Protein AF-A0A2M8Q8C1-F1 (afdb_monomer_lite)

InterPro domains:
  IPR006151 Quinate/shikimate 5-dehydrogenase/glutamyl-tRNA reductase [PF01488] (2-47)
  IPR022893 Shikimate dehydrogenase family [PTHR21089] (3-154)
  IPR036291 NAD(P)-binding domain superfamily [SSF51735] (2-158)
  IPR041121 SDH, C-terminal [PF18317] (126-156)

Foldseek 3Di:
DEEEEEDLDPVSLVVLLVCLVVPHQEYEYEYQDQVSVVVSCVVCVVRNPNHHYYTYYFPPRCLVPVPGQEYEYPDCFCAPPNVVGDSDDPPRADALSHEYEYLHVHVPCGPSQVRCVVRNHHYHYNLLVVLVVVQVVCCVVPVDHRPSVVSSVVSVVVSVVPVVDDDDPPPPPPPPDDDDDPVNVVVVVVVVVVVVVCCVVVVVVVVD

Structure (mmCIF, N/CA/C/O backbone):
data_AF-A0A2M8Q8C1-F1
#
_entry.id   AF-A0A2M8Q8C1-F1
#
loop_
_atom_site.group_PDB
_atom_site.id
_atom_site.type_symbol
_atom_site.label_atom_id
_atom_site.label_alt_id
_atom_site.label_comp_id
_atom_site.label_asym_id
_atom_site.label_entity_id
_atom_site.label_seq_id
_atom_site.pdbx_PDB_ins_code
_atom_site.Cartn_x
_atom_site.Cartn_y
_atom_site.Cartn_z
_atom_site.occupancy
_atom_site.B_iso_or_equiv
_atom_site.auth_seq_id
_atom_site.auth_comp_id
_atom_site.auth_asym_id
_atom_site.auth_atom_id
_atom_site.pdbx_PDB_model_num
ATOM 1 N N . MET A 1 1 ? 0.901 -17.629 1.766 1.00 89.75 1 MET A N 1
ATOM 2 C CA . MET A 1 1 ? 0.778 -16.520 0.785 1.00 89.75 1 MET A CA 1
ATOM 3 C C . MET A 1 1 ? 1.953 -15.562 0.948 1.00 89.75 1 MET A C 1
ATOM 5 O O . MET A 1 1 ? 2.381 -15.358 2.082 1.00 89.75 1 MET A O 1
ATOM 9 N N . HIS A 1 2 ? 2.474 -15.013 -0.153 1.00 97.56 2 HIS A N 1
ATOM 10 C CA . HIS A 1 2 ? 3.559 -14.022 -0.181 1.00 97.56 2 HIS A CA 1
ATOM 11 C C . HIS A 1 2 ? 3.019 -12.661 -0.635 1.00 97.56 2 HIS A C 1
ATOM 13 O O . HIS A 1 2 ? 2.206 -12.601 -1.553 1.00 97.56 2 HIS A O 1
ATOM 19 N N . ALA A 1 3 ? 3.443 -11.583 0.022 1.00 98.56 3 ALA A N 1
ATOM 20 C CA . ALA A 1 3 ? 3.146 -10.215 -0.384 1.00 98.56 3 ALA A CA 1
ATOM 21 C C . ALA A 1 3 ? 4.437 -9.438 -0.675 1.00 98.56 3 ALA A C 1
ATOM 23 O O . ALA A 1 3 ? 5.380 -9.459 0.120 1.00 98.56 3 ALA A O 1
ATOM 24 N N . LEU A 1 4 ? 4.454 -8.723 -1.794 1.00 98.75 4 LEU A N 1
ATOM 25 C CA . LEU A 1 4 ? 5.498 -7.784 -2.176 1.00 98.75 4 LEU A CA 1
ATOM 26 C C . LEU A 1 4 ? 5.012 -6.358 -1.911 1.00 98.75 4 LEU A C 1
ATOM 28 O O . LEU A 1 4 ? 4.006 -5.927 -2.464 1.00 98.75 4 LEU A O 1
ATOM 32 N N . VAL A 1 5 ? 5.729 -5.616 -1.075 1.00 98.81 5 VAL A N 1
ATOM 33 C CA . VAL A 1 5 ? 5.430 -4.222 -0.736 1.00 98.81 5 VAL A CA 1
ATOM 34 C C . VAL A 1 5 ? 6.479 -3.323 -1.378 1.00 98.81 5 VAL A C 1
ATOM 36 O O . VAL A 1 5 ? 7.669 -3.456 -1.098 1.00 98.81 5 VAL A O 1
ATOM 39 N N . LEU A 1 6 ? 6.049 -2.399 -2.235 1.00 98.75 6 LEU A N 1
ATOM 40 C CA . LEU A 1 6 ? 6.923 -1.436 -2.901 1.00 98.75 6 LEU A CA 1
ATOM 41 C C . LEU A 1 6 ? 6.973 -0.146 -2.074 1.00 98.75 6 LEU A C 1
ATOM 43 O O . LEU A 1 6 ? 5.959 0.519 -1.876 1.00 98.75 6 LEU A O 1
ATOM 47 N N . GLY A 1 7 ? 8.161 0.227 -1.611 1.00 98.38 7 GLY A N 1
ATOM 48 C CA . GLY A 1 7 ? 8.420 1.375 -0.748 1.00 98.38 7 GLY A CA 1
ATOM 49 C C . GLY A 1 7 ? 8.683 0.994 0.709 1.00 98.38 7 GLY A C 1
ATOM 50 O O . GLY A 1 7 ? 8.211 -0.021 1.207 1.00 98.38 7 GLY A O 1
ATOM 51 N N . ALA A 1 8 ? 9.422 1.854 1.414 1.00 98.06 8 ALA A N 1
ATOM 52 C CA . ALA A 1 8 ? 9.754 1.692 2.835 1.00 98.06 8 ALA A CA 1
ATOM 53 C C . ALA A 1 8 ? 9.395 2.935 3.681 1.00 98.06 8 ALA A C 1
ATOM 55 O O . ALA A 1 8 ? 10.137 3.340 4.575 1.00 98.06 8 ALA A O 1
ATOM 56 N N . GLY A 1 9 ? 8.284 3.597 3.338 1.00 96.31 9 GLY A N 1
ATOM 57 C CA . GLY A 1 9 ? 7.756 4.769 4.048 1.00 96.31 9 GLY A CA 1
ATOM 58 C C . GLY A 1 9 ? 6.721 4.430 5.129 1.00 96.31 9 GLY A C 1
ATOM 59 O O . GLY A 1 9 ? 6.522 3.270 5.487 1.00 96.31 9 GLY A O 1
ATOM 60 N N . GLY A 1 10 ? 6.013 5.452 5.621 1.00 95.94 10 GLY A N 1
ATOM 61 C CA . GLY A 1 10 ? 4.969 5.296 6.646 1.00 95.94 10 GLY A CA 1
ATOM 62 C C . GLY A 1 10 ? 3.825 4.369 6.221 1.00 95.94 10 GLY A C 1
ATOM 63 O O . GLY A 1 10 ? 3.482 3.449 6.959 1.00 95.94 10 GLY A O 1
ATOM 64 N N . SER A 1 11 ? 3.297 4.527 5.001 1.00 96.81 11 SER A N 1
ATOM 65 C CA . SER A 1 11 ? 2.249 3.634 4.479 1.00 96.81 11 SER A CA 1
ATOM 66 C C . SER A 1 11 ? 2.730 2.187 4.3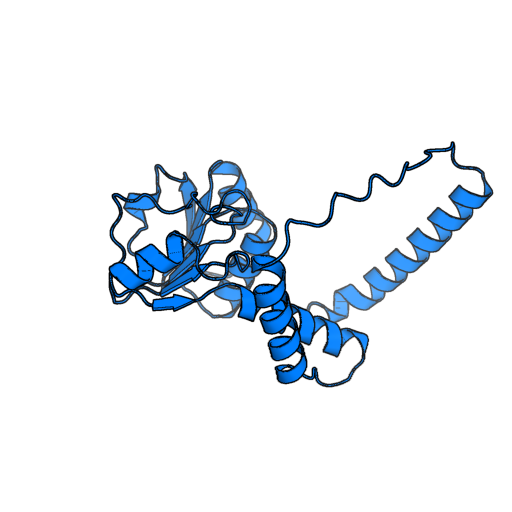75 1.00 96.81 11 SER A C 1
ATOM 68 O O . SER A 1 11 ? 1.997 1.272 4.736 1.00 96.81 11 SER A O 1
ATOM 70 N N . ALA A 1 12 ? 3.986 1.972 3.966 1.00 98.25 12 ALA A N 1
ATOM 71 C CA . ALA A 1 12 ? 4.571 0.635 3.903 1.00 98.25 12 ALA A CA 1
ATOM 72 C C . ALA A 1 12 ? 4.651 -0.017 5.289 1.00 98.25 12 ALA A C 1
ATOM 74 O O . ALA A 1 12 ? 4.338 -1.194 5.413 1.00 98.25 12 ALA A O 1
ATOM 75 N N . ARG A 1 13 ? 4.992 0.740 6.343 1.00 98.31 13 ARG A N 1
ATOM 76 C CA . ARG A 1 13 ? 4.971 0.232 7.726 1.00 98.31 13 ARG A CA 1
ATOM 77 C C . ARG A 1 13 ? 3.581 -0.256 8.129 1.00 98.31 13 ARG A C 1
ATOM 79 O O . ARG A 1 13 ? 3.457 -1.368 8.633 1.00 98.31 13 ARG A O 1
ATOM 86 N N . ALA A 1 14 ? 2.554 0.556 7.877 1.00 97.38 14 ALA A N 1
ATOM 87 C CA . ALA A 1 14 ? 1.170 0.201 8.186 1.00 97.38 14 ALA A CA 1
ATOM 88 C C . ALA A 1 14 ? 0.708 -1.035 7.396 1.00 97.38 14 ALA A C 1
ATOM 90 O O . ALA A 1 14 ? 0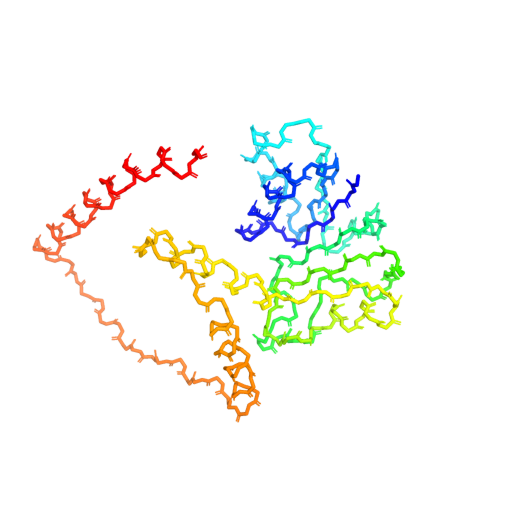.110 -1.942 7.969 1.00 97.38 14 ALA A O 1
ATOM 91 N N . VAL A 1 15 ? 1.041 -1.105 6.103 1.00 98.06 15 VAL A N 1
ATOM 92 C CA . VAL A 1 15 ? 0.721 -2.252 5.241 1.00 98.06 15 VAL A CA 1
ATOM 93 C C . VAL A 1 15 ? 1.434 -3.518 5.703 1.00 98.06 15 VAL A C 1
ATOM 95 O O . VAL A 1 15 ? 0.782 -4.543 5.856 1.00 98.06 15 VAL A O 1
ATOM 98 N N . VAL A 1 16 ? 2.743 -3.471 5.964 1.00 98.44 16 VAL A N 1
ATOM 99 C CA . VAL A 1 16 ? 3.512 -4.637 6.433 1.00 98.44 16 VAL A CA 1
ATOM 100 C C . VAL 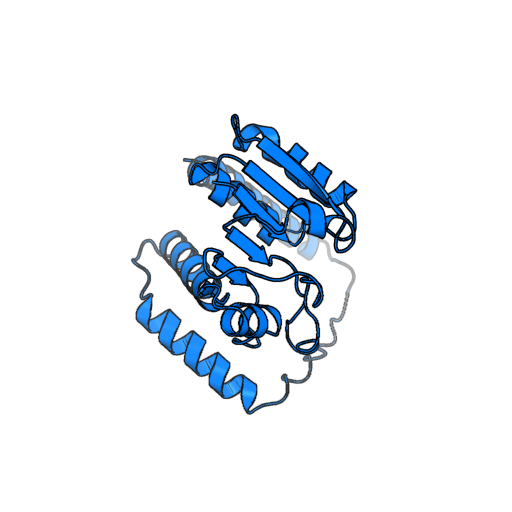A 1 16 ? 2.948 -5.161 7.752 1.00 98.44 16 VAL A C 1
ATOM 102 O O . VAL A 1 16 ? 2.735 -6.364 7.886 1.00 98.44 16 VAL A O 1
ATOM 105 N N . TYR A 1 17 ? 2.645 -4.267 8.695 1.00 97.31 17 TYR A N 1
ATOM 106 C CA . TYR A 1 17 ? 1.994 -4.643 9.945 1.00 97.31 17 TYR A CA 1
ATOM 107 C C . TYR A 1 17 ? 0.614 -5.276 9.703 1.00 97.31 17 TYR A C 1
ATOM 109 O O . TYR A 1 17 ? 0.348 -6.365 10.202 1.00 97.31 17 TYR A O 1
ATOM 117 N N . GLY A 1 18 ? -0.244 -4.649 8.893 1.00 95.88 18 GLY A N 1
ATOM 118 C CA . GLY A 1 18 ? -1.580 -5.170 8.586 1.00 95.88 18 GLY A CA 1
ATOM 119 C C . GLY A 1 18 ? -1.551 -6.536 7.891 1.00 95.88 18 GLY A C 1
ATOM 120 O O . GLY A 1 18 ? -2.316 -7.426 8.252 1.00 95.88 18 GLY A O 1
ATOM 121 N N . LEU A 1 19 ? -0.627 -6.741 6.947 1.00 96.69 19 LEU A N 1
ATOM 122 C CA . LEU A 1 19 ? -0.412 -8.032 6.283 1.00 96.69 19 LEU A CA 1
ATOM 123 C C . LEU A 1 19 ? 0.047 -9.109 7.269 1.00 96.69 19 LEU A C 1
ATOM 125 O O . LEU A 1 19 ? -0.366 -10.263 7.151 1.00 96.69 19 LEU A O 1
ATOM 129 N N . ALA A 1 20 ? 0.873 -8.735 8.247 1.00 95.19 20 ALA A N 1
ATOM 130 C CA . ALA A 1 20 ? 1.294 -9.653 9.291 1.00 95.19 20 ALA A CA 1
ATOM 131 C C . ALA A 1 20 ? 0.126 -10.097 10.174 1.00 95.19 20 ALA A C 1
ATOM 133 O O . ALA A 1 20 ? -0.046 -11.293 10.399 1.00 95.19 20 ALA A O 1
ATOM 134 N N . GLN A 1 21 ? -0.726 -9.158 10.593 1.00 93.81 21 GLN A N 1
ATOM 135 C CA . GLN A 1 21 ? -1.940 -9.479 11.351 1.00 93.81 21 GLN A CA 1
ATOM 136 C C . GLN A 1 21 ? -2.934 -10.318 10.532 1.00 93.81 21 GLN A C 1
ATOM 138 O O . GLN A 1 21 ? -3.643 -11.154 11.082 1.00 93.81 21 GLN A O 1
ATOM 143 N N . ALA A 1 22 ? -2.948 -10.152 9.206 1.00 93.19 22 ALA A N 1
ATOM 144 C CA . ALA A 1 22 ? -3.760 -10.955 8.293 1.00 93.19 22 ALA A CA 1
ATOM 145 C C . ALA A 1 22 ? -3.203 -12.373 8.027 1.00 93.19 22 ALA A C 1
ATOM 147 O O . ALA A 1 22 ? -3.804 -13.127 7.263 1.00 93.19 22 ALA A O 1
ATOM 148 N N . GLY A 1 23 ? -2.064 -12.755 8.620 1.00 93.31 23 GLY A N 1
ATOM 149 C CA . GLY A 1 23 ? -1.515 -14.114 8.520 1.00 93.31 23 GLY A CA 1
ATOM 150 C C . GLY A 1 23 ? -0.739 -14.411 7.231 1.00 93.31 23 GLY A C 1
ATOM 151 O O . GLY A 1 23 ? -0.589 -15.575 6.845 1.00 93.31 23 GLY A O 1
ATOM 152 N N . VAL A 1 24 ? -0.230 -13.386 6.539 1.00 95.19 24 VAL A N 1
ATOM 153 C CA . VAL A 1 24 ? 0.675 -13.579 5.393 1.00 95.19 24 VAL A CA 1
ATOM 154 C C . VAL A 1 24 ? 1.957 -14.277 5.860 1.00 95.19 24 VAL A C 1
ATOM 156 O O . VAL A 1 24 ? 2.552 -13.899 6.857 1.00 95.19 24 VAL A O 1
ATOM 159 N N . GLN A 1 25 ? 2.415 -15.293 5.124 1.00 96.06 25 GLN A N 1
ATOM 160 C CA . GLN A 1 25 ? 3.548 -16.139 5.544 1.00 96.06 25 GLN A CA 1
ATOM 161 C C . GLN A 1 25 ? 4.907 -15.567 5.129 1.00 96.06 25 GLN A C 1
ATOM 163 O O . GLN A 1 25 ? 5.925 -15.839 5.770 1.00 96.06 25 GLN A O 1
ATOM 168 N N . ARG A 1 26 ? 4.928 -14.787 4.043 1.00 98.12 26 ARG A N 1
ATOM 169 C CA . ARG A 1 26 ? 6.134 -14.149 3.516 1.00 98.12 26 ARG A CA 1
ATOM 170 C C . ARG A 1 26 ? 5.848 -12.711 3.112 1.00 98.12 26 ARG A C 1
ATOM 172 O O . ARG A 1 26 ? 4.904 -12.465 2.366 1.00 98.12 26 ARG A O 1
ATOM 179 N N . ILE A 1 27 ? 6.684 -11.779 3.546 1.00 98.62 27 ILE A N 1
ATOM 180 C CA . ILE A 1 27 ? 6.629 -10.375 3.137 1.00 98.62 27 ILE A CA 1
ATOM 181 C C . ILE A 1 27 ? 7.987 -9.989 2.560 1.00 98.62 27 ILE A C 1
ATOM 183 O O . ILE A 1 27 ? 9.019 -10.139 3.212 1.00 98.62 27 ILE A O 1
ATOM 187 N N . THR A 1 28 ? 7.990 -9.461 1.341 1.00 98.75 28 THR A N 1
ATOM 188 C CA . THR A 1 28 ? 9.172 -8.822 0.765 1.00 98.75 28 THR A CA 1
ATOM 189 C C . THR A 1 28 ? 8.929 -7.329 0.650 1.00 98.75 28 THR A C 1
ATOM 191 O O . THR A 1 28 ? 7.911 -6.919 0.104 1.00 98.75 28 THR A O 1
ATOM 194 N N . VAL A 1 29 ? 9.864 -6.515 1.132 1.00 98.75 29 VAL A N 1
ATOM 195 C CA . VAL A 1 29 ? 9.824 -5.058 0.965 1.00 98.75 29 VAL A CA 1
ATOM 196 C C . VAL A 1 29 ? 10.876 -4.651 -0.061 1.00 98.75 29 VAL A C 1
ATOM 198 O O . VAL A 1 29 ? 12.071 -4.839 0.159 1.00 98.75 29 VAL A O 1
ATOM 201 N N . ALA A 1 30 ? 10.436 -4.091 -1.183 1.00 98.62 30 ALA A N 1
ATOM 202 C CA . ALA A 1 30 ? 11.309 -3.550 -2.216 1.00 98.62 30 ALA A CA 1
ATOM 203 C C . ALA A 1 30 ? 11.407 -2.032 -2.070 1.00 98.62 30 ALA A C 1
ATOM 205 O O . ALA A 1 30 ? 10.387 -1.351 -1.991 1.00 98.62 30 ALA A O 1
ATOM 206 N N . ASN A 1 31 ? 12.611 -1.465 -2.039 1.00 98.38 31 ASN A N 1
ATOM 207 C CA . ASN A 1 31 ? 12.776 -0.013 -1.949 1.00 98.38 31 ASN A CA 1
ATOM 208 C C . ASN A 1 31 ? 14.060 0.455 -2.641 1.00 98.38 31 ASN A C 1
ATOM 210 O O . ASN A 1 31 ? 15.042 -0.277 -2.682 1.00 98.38 31 ASN A O 1
ATOM 214 N N . ARG A 1 32 ? 14.070 1.707 -3.125 1.00 96.00 32 ARG A N 1
ATOM 215 C CA . ARG A 1 32 ? 15.239 2.308 -3.803 1.00 96.00 32 ARG A CA 1
ATOM 216 C C . ARG A 1 32 ? 16.522 2.255 -2.966 1.00 96.00 32 ARG A C 1
ATOM 218 O O . ARG A 1 32 ? 17.600 2.054 -3.493 1.00 96.00 32 ARG A O 1
ATOM 225 N N . SER A 1 33 ? 16.388 2.425 -1.650 1.00 95.81 33 SER A N 1
ATOM 226 C CA . SER A 1 33 ? 17.435 2.102 -0.679 1.00 95.81 33 SER A CA 1
ATOM 227 C C . SER A 1 33 ? 16.978 0.865 0.069 1.00 95.81 33 SER A C 1
ATOM 229 O O . SER A 1 33 ? 16.003 0.916 0.833 1.00 95.81 33 SER A O 1
ATOM 231 N N . VAL A 1 34 ? 17.669 -0.242 -0.176 1.00 97.62 34 VAL A N 1
ATOM 232 C CA . VAL A 1 34 ? 17.373 -1.527 0.454 1.00 97.62 34 VAL A CA 1
ATOM 233 C C . VAL A 1 34 ? 17.582 -1.455 1.971 1.00 97.62 34 VAL A C 1
ATOM 235 O O . VAL A 1 34 ? 16.861 -2.099 2.727 1.00 97.62 34 VAL A O 1
ATOM 238 N N . GLU A 1 35 ? 18.477 -0.589 2.447 1.00 98.12 35 GLU A N 1
ATOM 239 C CA . GLU A 1 35 ? 18.736 -0.330 3.867 1.00 98.12 35 GLU A CA 1
ATOM 240 C C . GLU A 1 35 ? 17.479 0.177 4.574 1.00 98.12 35 GLU A C 1
ATOM 242 O O . GLU A 1 35 ? 17.156 -0.304 5.656 1.00 98.12 35 GLU A O 1
ATOM 247 N N . ARG A 1 36 ? 16.705 1.080 3.953 1.00 98.12 36 ARG A N 1
ATOM 248 C CA . ARG A 1 36 ? 15.438 1.554 4.541 1.00 98.12 36 ARG A CA 1
ATOM 249 C C . ARG A 1 36 ? 14.392 0.446 4.635 1.00 98.12 36 ARG A C 1
ATOM 251 O O . ARG A 1 36 ? 13.625 0.426 5.592 1.00 98.12 36 ARG A O 1
ATOM 258 N N . ALA A 1 37 ? 14.356 -0.469 3.666 1.00 98.31 37 ALA A N 1
ATOM 259 C CA . ALA A 1 37 ? 13.474 -1.634 3.715 1.00 98.31 37 ALA A CA 1
ATOM 260 C C . ALA A 1 37 ? 13.899 -2.611 4.824 1.00 98.31 37 ALA A C 1
ATOM 262 O O . ALA A 1 37 ? 13.054 -3.066 5.593 1.00 98.31 37 ALA A O 1
ATOM 263 N N . ARG A 1 38 ? 15.207 -2.869 4.968 1.00 98.44 38 ARG A N 1
ATOM 264 C CA . ARG A 1 38 ? 15.756 -3.666 6.078 1.00 98.44 38 ARG A CA 1
ATOM 265 C C . ARG A 1 38 ? 15.447 -3.031 7.431 1.00 98.44 38 ARG A C 1
ATOM 267 O O . ARG A 1 38 ? 14.978 -3.733 8.318 1.00 98.44 38 ARG A O 1
ATOM 274 N N . GLN A 1 39 ? 15.645 -1.719 7.568 1.00 98.38 39 GLN A N 1
ATOM 275 C CA . GLN A 1 39 ? 15.351 -0.992 8.802 1.00 98.38 39 GLN A CA 1
ATOM 276 C C . GLN A 1 39 ? 13.867 -1.081 9.159 1.00 98.38 39 GLN A C 1
ATOM 278 O O . GLN A 1 39 ? 13.532 -1.412 10.288 1.00 98.38 39 GLN A O 1
ATOM 283 N N . LEU A 1 40 ? 12.973 -0.867 8.189 1.00 98.38 40 LEU A N 1
ATOM 284 C CA . LEU A 1 40 ? 11.531 -1.012 8.390 1.00 98.38 40 LEU A CA 1
ATOM 285 C C . LEU A 1 40 ? 11.172 -2.400 8.935 1.00 98.38 40 LEU A C 1
ATOM 287 O O . LEU A 1 40 ? 10.402 -2.506 9.889 1.00 98.38 40 LEU A O 1
ATOM 291 N N . LEU A 1 41 ? 11.721 -3.458 8.334 1.00 98.19 41 LEU A N 1
ATOM 292 C CA . LEU A 1 41 ? 11.476 -4.835 8.767 1.00 98.19 41 LEU A CA 1
ATOM 293 C C . LEU A 1 41 ? 12.074 -5.120 10.150 1.00 98.19 41 LEU A C 1
ATOM 295 O O . LEU A 1 41 ? 11.445 -5.817 10.943 1.00 98.19 41 LEU A O 1
ATOM 299 N N . ALA A 1 42 ? 13.251 -4.567 10.453 1.00 97.75 42 ALA A N 1
ATOM 300 C CA . ALA A 1 42 ? 13.879 -4.676 11.766 1.00 97.75 42 ALA A CA 1
ATOM 301 C C . ALA A 1 42 ? 13.029 -3.996 12.849 1.00 97.75 42 ALA A C 1
ATOM 303 O O . ALA A 1 42 ? 12.733 -4.615 13.869 1.00 97.75 42 ALA A O 1
ATOM 304 N N . ASP A 1 43 ? 12.557 -2.775 12.592 1.00 97.25 43 ASP A N 1
ATOM 305 C CA . ASP A 1 43 ? 11.711 -2.021 13.520 1.00 97.25 43 ASP A CA 1
ATOM 306 C C . ASP A 1 43 ? 10.382 -2.731 13.800 1.00 97.25 43 ASP A C 1
ATOM 308 O O . ASP A 1 43 ? 9.838 -2.647 14.901 1.00 97.25 43 ASP A O 1
ATOM 312 N N . LEU A 1 44 ? 9.827 -3.404 12.787 1.00 96.62 44 LEU A N 1
ATOM 313 C CA . LEU A 1 44 ? 8.568 -4.125 12.922 1.00 96.62 44 LEU A CA 1
ATOM 314 C C . LEU A 1 44 ? 8.740 -5.540 13.467 1.00 96.62 44 LEU A C 1
ATOM 316 O O . LEU A 1 44 ? 7.745 -6.118 13.889 1.00 96.62 44 LEU A O 1
ATOM 320 N N . ARG A 1 45 ? 9.961 -6.091 13.513 1.00 95.25 45 ARG A N 1
ATOM 321 C CA . ARG A 1 45 ? 10.233 -7.489 13.880 1.00 95.25 45 ARG A CA 1
ATOM 322 C C . ARG A 1 45 ? 9.474 -7.984 15.124 1.00 95.25 45 ARG A C 1
ATOM 324 O O . ARG A 1 45 ? 8.939 -9.089 15.028 1.00 95.25 45 ARG A O 1
ATOM 331 N N . PRO A 1 46 ? 9.344 -7.213 16.228 1.00 95.06 46 PRO A N 1
ATOM 332 C CA . PRO A 1 46 ? 8.574 -7.639 17.403 1.00 95.06 46 PRO A CA 1
ATOM 333 C C . PRO A 1 46 ? 7.088 -7.918 17.127 1.00 95.06 46 PRO A C 1
ATOM 335 O O . PRO A 1 46 ? 6.465 -8.693 17.843 1.00 95.06 46 PRO A O 1
ATOM 338 N N . TYR A 1 47 ? 6.524 -7.314 16.080 1.00 93.38 47 TYR A N 1
ATOM 339 C CA . TYR A 1 47 ? 5.107 -7.381 15.719 1.00 93.38 47 TYR A CA 1
ATOM 340 C C . TYR A 1 47 ? 4.804 -8.344 14.560 1.00 93.38 47 TYR A C 1
ATOM 342 O O . TYR A 1 47 ? 3.637 -8.558 14.239 1.00 93.38 47 TYR A O 1
ATOM 350 N N . LEU A 1 48 ? 5.831 -8.899 13.900 1.00 91.62 48 LEU A N 1
ATOM 351 C CA . LEU A 1 48 ? 5.670 -9.742 12.703 1.00 91.62 48 LEU A CA 1
ATOM 352 C C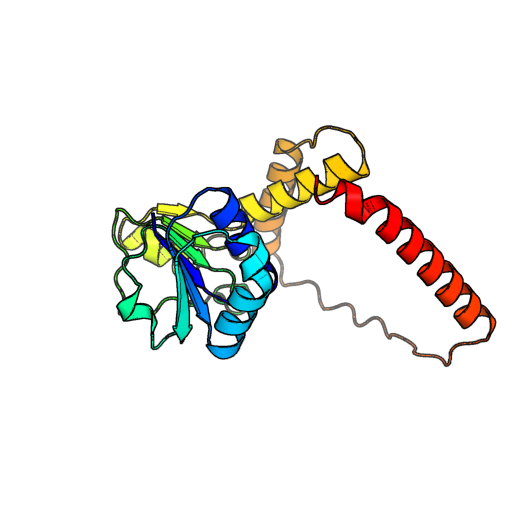 . LEU A 1 48 ? 5.621 -11.245 13.010 1.00 91.62 48 LEU A C 1
ATOM 354 O O . LEU A 1 48 ? 5.410 -12.043 12.102 1.00 91.62 48 LEU A O 1
ATOM 358 N N . GLY A 1 49 ? 5.849 -11.663 14.257 1.00 88.12 49 GLY A N 1
ATOM 359 C CA . GLY A 1 49 ? 5.863 -13.082 14.625 1.00 88.12 49 GLY A CA 1
ATOM 360 C C . GLY A 1 49 ? 6.843 -13.915 13.781 1.00 88.12 49 GLY A C 1
ATOM 361 O O . GLY A 1 49 ? 7.977 -13.506 13.521 1.00 88.12 49 GLY A O 1
ATOM 362 N N . ALA A 1 50 ? 6.400 -15.097 13.339 1.00 90.69 50 ALA A N 1
ATOM 363 C CA . ALA A 1 50 ? 7.211 -16.061 12.584 1.00 90.69 50 ALA A CA 1
ATOM 364 C C . ALA A 1 50 ? 7.238 -15.822 11.057 1.00 90.69 50 ALA A C 1
ATOM 366 O O . ALA A 1 50 ? 7.665 -16.695 10.302 1.00 90.69 50 ALA A O 1
ATOM 367 N N . ILE A 1 51 ? 6.789 -14.657 10.582 1.00 95.44 51 ILE A N 1
ATOM 368 C CA . ILE A 1 51 ? 6.711 -14.350 9.148 1.00 95.44 51 ILE A CA 1
ATOM 369 C C . ILE A 1 51 ? 8.111 -14.271 8.535 1.00 95.44 51 ILE A C 1
ATOM 371 O O . ILE A 1 51 ? 9.015 -13.619 9.073 1.00 95.44 51 ILE A O 1
ATOM 375 N N . SER A 1 52 ? 8.279 -14.901 7.371 1.00 97.06 52 SER A N 1
ATOM 376 C CA . SER A 1 52 ? 9.497 -14.786 6.571 1.00 97.06 52 SER A CA 1
ATOM 377 C C . SER A 1 52 ? 9.565 -13.397 5.935 1.00 97.06 52 SER A C 1
ATOM 379 O O . SER A 1 52 ? 8.682 -13.014 5.168 1.00 97.06 52 SER A O 1
ATOM 381 N N . CYS A 1 53 ? 10.599 -12.626 6.261 1.00 97.75 53 CYS A N 1
ATOM 382 C CA . CYS A 1 53 ? 10.757 -11.254 5.789 1.00 97.75 53 CYS A CA 1
ATOM 383 C C . CYS A 1 53 ? 12.032 -11.115 4.957 1.00 97.75 53 CYS A C 1
ATOM 385 O O . CYS A 1 53 ? 13.090 -11.588 5.364 1.00 97.75 53 CYS A O 1
ATOM 387 N N . ALA A 1 54 ? 11.942 -10.433 3.817 1.00 98.06 54 ALA A N 1
ATOM 388 C CA . ALA A 1 54 ? 13.089 -10.132 2.965 1.00 98.06 54 ALA A CA 1
ATOM 389 C C . ALA A 1 54 ? 13.040 -8.685 2.463 1.00 98.06 54 ALA A C 1
ATOM 391 O O . ALA A 1 54 ? 11.966 -8.101 2.324 1.00 98.06 54 ALA A O 1
ATOM 392 N N . ALA A 1 55 ? 14.205 -8.115 2.163 1.00 98.44 55 ALA A N 1
ATOM 393 C CA . ALA A 1 55 ? 14.328 -6.788 1.573 1.00 98.44 55 ALA A CA 1
ATOM 394 C C . ALA A 1 55 ? 15.103 -6.878 0.258 1.00 98.44 55 ALA A C 1
ATOM 396 O O . ALA A 1 55 ? 16.150 -7.524 0.221 1.00 98.44 55 ALA A O 1
ATOM 397 N N . VAL A 1 56 ? 14.612 -6.211 -0.785 1.00 98.25 56 VAL A N 1
ATOM 398 C CA . VAL A 1 56 ? 15.257 -6.164 -2.108 1.00 98.25 56 VAL A CA 1
ATOM 399 C C . VAL A 1 56 ? 15.382 -4.721 -2.600 1.00 98.25 56 VAL A C 1
ATOM 401 O O . VAL A 1 56 ? 14.661 -3.830 -2.134 1.00 98.25 56 VAL A O 1
ATOM 404 N N . SER A 1 57 ? 16.312 -4.467 -3.519 1.00 97.50 57 SER A N 1
ATOM 405 C CA . SER A 1 57 ? 16.414 -3.168 -4.188 1.00 97.50 57 SER A CA 1
ATOM 406 C C . SER A 1 57 ? 15.297 -2.995 -5.218 1.00 97.50 57 SER A C 1
ATOM 408 O O . SER A 1 57 ? 14.821 -3.957 -5.821 1.00 97.50 57 SER A O 1
ATOM 410 N N . LEU A 1 58 ? 14.874 -1.747 -5.410 1.00 94.00 58 LEU A N 1
ATOM 411 C CA . LEU A 1 58 ? 13.931 -1.347 -6.448 1.00 94.00 58 LEU A CA 1
ATOM 412 C C . LEU A 1 58 ? 14.652 -0.423 -7.447 1.00 94.00 58 LEU A C 1
ATOM 414 O O . LEU A 1 58 ? 15.084 0.645 -7.001 1.00 94.00 58 LEU A O 1
ATOM 418 N N . PRO A 1 59 ? 14.681 -0.739 -8.757 1.00 92.56 59 PRO A N 1
ATOM 419 C CA . PRO A 1 59 ? 14.020 -1.868 -9.429 1.00 92.56 59 PRO A CA 1
ATOM 420 C C . PRO A 1 59 ? 14.820 -3.182 -9.497 1.00 92.56 59 PRO A C 1
ATOM 422 O O . PRO A 1 59 ? 14.229 -4.209 -9.822 1.00 92.56 59 PRO A O 1
ATOM 425 N N . GLU A 1 60 ? 16.125 -3.181 -9.218 1.00 93.81 60 GLU A N 1
ATOM 426 C CA . GLU A 1 60 ? 17.044 -4.248 -9.656 1.00 93.81 60 GLU A CA 1
ATOM 427 C C . GLU A 1 60 ? 16.711 -5.629 -9.071 1.00 93.81 60 GLU A C 1
ATOM 429 O O . GLU A 1 60 ? 16.843 -6.633 -9.763 1.0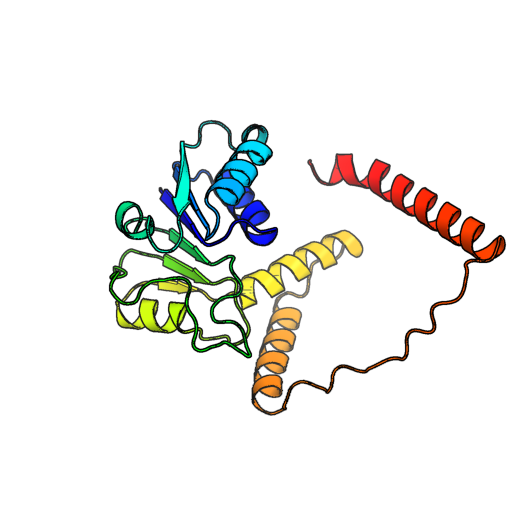0 93.81 60 GLU A O 1
ATOM 434 N N . GLY A 1 61 ? 16.236 -5.689 -7.825 1.00 94.31 61 GLY A N 1
ATOM 435 C CA . GLY A 1 61 ? 15.893 -6.941 -7.148 1.00 94.31 61 GLY A CA 1
ATOM 436 C C . GLY A 1 61 ? 14.451 -7.410 -7.362 1.00 94.31 61 GLY A C 1
ATOM 437 O O . GLY A 1 61 ? 14.049 -8.411 -6.773 1.00 94.31 61 GLY A O 1
ATOM 438 N N . LEU A 1 62 ? 13.636 -6.703 -8.159 1.00 95.75 62 LEU A N 1
ATOM 439 C CA . LEU A 1 62 ? 12.224 -7.066 -8.334 1.00 95.75 62 LEU A CA 1
ATOM 440 C C . LEU A 1 62 ? 12.021 -8.375 -9.090 1.00 95.75 62 LEU A C 1
ATOM 442 O O . LEU A 1 62 ? 11.088 -9.105 -8.765 1.00 95.75 62 LEU A O 1
ATOM 446 N N . ALA A 1 63 ? 12.867 -8.677 -10.078 1.00 95.31 63 ALA A N 1
ATOM 447 C CA . ALA A 1 63 ? 12.723 -9.877 -10.904 1.00 95.31 63 ALA A CA 1
ATOM 448 C C . ALA A 1 63 ? 12.699 -11.169 -10.064 1.00 95.31 63 ALA A C 1
ATOM 450 O O . ALA A 1 63 ? 11.963 -12.098 -10.385 1.00 95.31 63 ALA A O 1
ATOM 451 N N . GLU A 1 64 ? 13.436 -11.194 -8.950 1.00 94.56 64 GLU A N 1
ATOM 452 C CA . GLU A 1 64 ? 13.537 -12.338 -8.035 1.00 94.56 64 GLU A CA 1
ATOM 453 C C . GLU A 1 64 ? 12.269 -12.585 -7.202 1.00 94.56 64 GLU A C 1
ATOM 455 O O . GLU A 1 64 ? 12.123 -13.644 -6.596 1.00 94.56 64 GLU A O 1
ATOM 460 N N . VAL A 1 65 ? 11.375 -11.596 -7.121 1.00 96.25 65 VAL A N 1
ATOM 461 C CA . VAL A 1 65 ? 10.198 -11.614 -6.233 1.00 96.25 65 VAL A CA 1
ATOM 462 C C . VAL A 1 65 ? 8.910 -11.188 -6.939 1.00 96.25 65 VAL A C 1
ATOM 464 O O . VAL A 1 65 ? 7.886 -10.949 -6.295 1.00 96.25 65 VAL A O 1
ATOM 467 N N . ALA A 1 66 ? 8.951 -11.078 -8.269 1.00 95.06 66 ALA A N 1
ATOM 468 C CA . ALA A 1 66 ? 7.839 -10.624 -9.098 1.00 95.06 66 ALA A CA 1
ATOM 469 C C . ALA A 1 66 ? 6.687 -11.643 -9.193 1.00 95.06 66 ALA A C 1
ATOM 471 O O . ALA A 1 66 ? 5.665 -11.371 -9.820 1.00 95.06 66 ALA A O 1
ATOM 472 N N . ASP A 1 67 ? 6.840 -12.827 -8.601 1.00 95.44 67 ASP A N 1
ATOM 473 C CA . ASP A 1 67 ? 5.842 -13.896 -8.482 1.00 95.44 67 ASP A CA 1
ATOM 474 C C . ASP A 1 67 ? 4.962 -13.817 -7.242 1.00 95.44 67 ASP A C 1
ATOM 476 O O . ASP A 1 67 ? 4.031 -14.612 -7.110 1.00 95.44 67 ASP A O 1
ATOM 480 N N . ALA A 1 68 ? 5.169 -12.813 -6.387 1.00 97.88 68 ALA A N 1
ATOM 481 C CA . ALA A 1 68 ? 4.289 -12.564 -5.258 1.00 97.88 68 ALA A CA 1
ATOM 482 C C . ALA A 1 68 ? 2.816 -12.439 -5.720 1.00 97.88 68 ALA A C 1
ATOM 484 O O . ALA A 1 68 ? 2.506 -11.589 -6.561 1.00 97.88 68 ALA A O 1
ATOM 485 N N . PRO A 1 69 ? 1.876 -13.232 -5.169 1.00 97.81 69 PRO A N 1
ATOM 486 C CA . PRO A 1 69 ? 0.462 -13.173 -5.549 1.00 97.81 69 PRO A CA 1
ATOM 487 C C . PRO A 1 69 ? -0.219 -11.857 -5.148 1.00 97.81 69 PRO A C 1
ATOM 489 O O . PRO A 1 69 ? -1.263 -11.515 -5.697 1.00 97.81 69 PRO A O 1
ATOM 492 N N . LEU A 1 70 ? 0.355 -11.107 -4.203 1.00 98.69 70 LEU A N 1
ATOM 493 C CA . LEU A 1 70 ? -0.081 -9.759 -3.849 1.00 98.69 70 LEU A CA 1
ATOM 494 C C . LEU A 1 70 ? 1.085 -8.784 -3.981 1.00 98.69 70 LEU A C 1
ATOM 496 O O . LEU A 1 70 ? 2.124 -8.972 -3.352 1.00 98.69 70 LEU A O 1
ATOM 500 N N . ILE A 1 71 ? 0.877 -7.716 -4.741 1.00 98.75 71 ILE A N 1
ATOM 501 C CA . ILE A 1 71 ? 1.821 -6.616 -4.921 1.00 98.75 71 ILE A CA 1
ATOM 502 C C . ILE A 1 71 ? 1.139 -5.343 -4.427 1.00 98.75 71 ILE A C 1
ATOM 504 O O . ILE A 1 71 ? 0.076 -4.986 -4.927 1.00 98.75 71 ILE A O 1
ATOM 508 N N . VAL A 1 72 ? 1.730 -4.655 -3.451 1.00 98.75 72 VAL A N 1
ATOM 509 C CA . VAL A 1 72 ? 1.184 -3.421 -2.872 1.00 98.75 72 VAL A CA 1
ATOM 510 C C . VAL A 1 72 ? 2.140 -2.259 -3.124 1.00 98.75 72 VAL A C 1
ATOM 512 O O . VAL A 1 72 ? 3.251 -2.249 -2.594 1.00 98.75 72 VAL A O 1
ATOM 515 N N . ASN A 1 73 ? 1.724 -1.262 -3.907 1.00 98.69 73 ASN A N 1
ATOM 516 C CA . ASN A 1 73 ? 2.496 -0.036 -4.088 1.00 98.69 73 ASN A CA 1
ATOM 517 C C . ASN A 1 73 ? 2.216 0.957 -2.958 1.00 98.69 73 ASN A C 1
ATOM 519 O O . ASN A 1 73 ? 1.142 1.546 -2.888 1.00 98.69 73 ASN A O 1
ATOM 523 N N . CYS A 1 74 ? 3.220 1.181 -2.114 1.00 98.56 74 CYS A N 1
ATOM 524 C CA . CYS A 1 74 ? 3.229 2.187 -1.054 1.00 98.56 74 CYS A CA 1
ATOM 525 C C . CYS A 1 74 ? 4.142 3.382 -1.389 1.00 98.56 74 CYS A C 1
ATOM 527 O O . CYS A 1 74 ? 4.431 4.199 -0.510 1.00 98.56 74 CYS A O 1
ATOM 529 N N . THR A 1 75 ? 4.652 3.470 -2.622 1.00 97.81 75 THR A N 1
ATOM 530 C CA . THR A 1 75 ? 5.419 4.625 -3.109 1.00 97.81 75 THR A CA 1
ATOM 531 C C . THR A 1 75 ? 4.488 5.708 -3.656 1.00 97.81 75 THR A C 1
ATOM 533 O O . THR A 1 75 ? 3.295 5.493 -3.838 1.00 97.81 75 THR A O 1
ATOM 536 N N . SER A 1 76 ? 5.044 6.881 -3.955 1.00 96.06 76 SER A N 1
ATOM 537 C CA . SER A 1 76 ? 4.334 7.958 -4.652 1.00 96.06 76 SER A CA 1
ATOM 538 C C . SER A 1 76 ? 4.500 7.917 -6.178 1.00 96.06 76 SER A C 1
ATOM 540 O O . SER A 1 76 ? 4.120 8.875 -6.846 1.00 96.06 76 SER A O 1
ATOM 542 N N . LEU A 1 77 ? 5.130 6.876 -6.740 1.00 96.75 77 LEU A N 1
ATOM 543 C CA . LEU A 1 77 ? 5.275 6.740 -8.192 1.00 96.75 77 LEU A CA 1
ATOM 544 C C . LEU A 1 77 ? 3.905 6.456 -8.816 1.00 96.75 77 LEU A C 1
ATOM 546 O O . LEU A 1 77 ? 3.145 5.646 -8.293 1.00 96.75 77 LEU A O 1
ATOM 550 N N . GLY A 1 78 ? 3.603 7.146 -9.913 1.00 94.81 78 GLY A N 1
ATOM 551 C CA . GLY A 1 78 ? 2.297 7.138 -10.573 1.00 94.81 78 GLY A CA 1
ATOM 552 C C . GLY A 1 78 ? 1.314 8.181 -10.043 1.00 94.81 78 GLY A C 1
ATOM 553 O O . GLY A 1 78 ? 0.221 8.292 -10.587 1.00 94.81 78 GLY A O 1
ATOM 554 N N . MET A 1 79 ? 1.680 8.965 -9.023 1.00 94.56 79 MET A N 1
ATOM 555 C CA . MET A 1 79 ? 0.835 10.023 -8.459 1.00 94.56 79 MET A CA 1
ATOM 556 C C . MET A 1 79 ? 0.976 11.343 -9.232 1.00 94.56 79 MET A C 1
ATOM 558 O O . MET A 1 79 ? 2.086 11.754 -9.571 1.00 94.56 79 MET A O 1
ATOM 562 N N . THR A 1 80 ? -0.134 12.057 -9.449 1.00 89.06 80 THR A N 1
ATOM 563 C CA . THR A 1 80 ? -0.156 13.409 -10.042 1.00 89.06 80 THR A CA 1
ATOM 564 C C . THR A 1 80 ? 0.798 14.355 -9.287 1.00 89.06 80 THR A C 1
ATOM 566 O O . THR A 1 80 ? 0.752 14.386 -8.053 1.00 89.06 80 THR A O 1
ATOM 569 N N . PRO A 1 81 ? 1.625 15.170 -9.977 1.00 90.69 81 PRO A N 1
ATOM 570 C CA . PRO A 1 81 ? 1.658 15.400 -11.429 1.00 90.69 81 PRO A CA 1
ATOM 571 C C . PRO A 1 81 ? 2.506 14.401 -12.235 1.00 90.69 81 PRO A C 1
ATOM 573 O O . PRO A 1 81 ? 2.513 14.477 -13.456 1.00 90.69 81 PRO A O 1
ATOM 576 N N . HIS A 1 82 ? 3.188 13.459 -11.585 1.00 92.06 82 HIS A N 1
ATOM 577 C CA . HIS A 1 82 ? 4.085 12.482 -12.217 1.00 92.06 82 HIS A CA 1
ATOM 578 C C . HIS A 1 82 ? 3.357 11.163 -12.529 1.00 92.06 82 HIS A C 1
ATOM 580 O O . HIS A 1 82 ? 3.828 10.071 -12.191 1.00 92.06 82 HIS A O 1
ATOM 586 N N . SER A 1 83 ? 2.165 11.264 -13.127 1.00 91.19 83 SER A N 1
ATOM 587 C CA . SER A 1 83 ? 1.299 10.114 -13.434 1.00 91.19 83 SER A CA 1
ATOM 588 C C . SER A 1 83 ? 1.866 9.180 -14.506 1.00 91.19 83 SER A C 1
ATOM 590 O O . SER A 1 83 ? 1.357 8.081 -14.686 1.00 91.19 83 SER A O 1
ATOM 592 N N . ASP A 1 84 ? 2.915 9.604 -15.205 1.00 92.56 84 ASP A N 1
ATOM 593 C CA . ASP A 1 84 ? 3.678 8.863 -16.209 1.00 92.56 84 ASP A CA 1
ATOM 594 C C . ASP A 1 84 ? 4.756 7.936 -15.610 1.00 92.56 84 ASP A C 1
ATOM 596 O O . ASP A 1 84 ? 5.448 7.223 -16.338 1.00 92.56 84 ASP A O 1
ATOM 600 N N . THR A 1 85 ? 4.883 7.901 -14.281 1.00 96.00 85 THR A N 1
ATOM 601 C CA . THR A 1 85 ? 5.840 7.045 -13.568 1.00 96.00 85 THR A CA 1
ATOM 602 C C . THR A 1 85 ? 5.184 5.783 -12.998 1.00 96.00 85 THR A C 1
ATOM 604 O O . THR A 1 85 ? 3.980 5.729 -12.760 1.00 96.00 85 THR A O 1
ATOM 607 N N . THR A 1 86 ? 5.976 4.736 -12.762 1.00 97.12 86 THR A N 1
ATOM 608 C CA . THR A 1 86 ? 5.527 3.481 -12.137 1.00 97.12 86 THR A CA 1
ATOM 609 C C . THR A 1 86 ? 6.673 2.869 -11.327 1.00 97.12 86 THR A C 1
ATOM 611 O O . THR A 1 86 ? 7.827 2.978 -11.748 1.00 97.12 86 THR A O 1
ATOM 614 N N . PRO A 1 87 ? 6.407 2.235 -10.169 1.00 96.38 87 PRO A N 1
ATOM 615 C CA . PRO A 1 87 ? 7.419 1.468 -9.443 1.00 96.38 87 PRO A CA 1
ATOM 616 C C . PRO A 1 87 ? 7.682 0.093 -10.078 1.00 96.38 87 PRO A C 1
ATOM 618 O O . PRO A 1 87 ? 8.590 -0.604 -9.641 1.00 96.38 87 PRO A O 1
ATOM 621 N N . TRP A 1 88 ? 6.873 -0.328 -11.054 1.00 97.38 88 TRP A N 1
ATOM 622 C CA . TRP A 1 88 ? 6.959 -1.644 -11.679 1.00 97.38 88 TRP A CA 1
ATOM 623 C C . TRP A 1 88 ? 7.602 -1.548 -13.072 1.00 97.38 88 TRP A C 1
ATOM 625 O O . TRP A 1 88 ? 7.034 -0.864 -13.931 1.00 97.38 88 TRP A O 1
ATOM 635 N N . PRO A 1 89 ? 8.754 -2.206 -13.309 1.00 94.81 89 PRO A N 1
ATOM 636 C CA . PRO A 1 89 ? 9.412 -2.252 -14.614 1.00 94.81 89 PRO A CA 1
ATOM 637 C C . PRO A 1 89 ? 8.490 -2.811 -15.700 1.00 94.81 89 PRO A C 1
ATOM 639 O O . PRO A 1 89 ? 7.721 -3.740 -15.453 1.00 94.81 89 PRO A O 1
ATOM 642 N N . ARG A 1 90 ? 8.566 -2.260 -16.915 1.00 89.06 90 ARG A N 1
ATOM 643 C CA . ARG A 1 90 ? 7.693 -2.671 -18.032 1.00 89.06 90 ARG A CA 1
ATOM 644 C C . ARG A 1 90 ? 8.020 -4.075 -18.533 1.00 89.06 90 ARG A C 1
ATOM 646 O O . ARG A 1 90 ? 7.154 -4.750 -19.074 1.00 89.06 90 ARG A O 1
ATOM 653 N N . GLU A 1 91 ? 9.259 -4.500 -18.338 1.00 92.19 91 GLU A N 1
ATOM 654 C CA . GLU A 1 91 ? 9.804 -5.786 -18.760 1.00 92.19 91 GLU A CA 1
ATOM 655 C C . GLU A 1 91 ? 9.333 -6.929 -17.850 1.00 92.19 91 GLU A C 1
ATOM 657 O O . GLU A 1 91 ? 9.391 -8.095 -18.239 1.00 92.19 91 GLU A O 1
ATOM 662 N N . LEU A 1 92 ? 8.851 -6.611 -16.641 1.00 95.00 92 LEU A N 1
ATOM 663 C CA . LEU A 1 92 ? 8.307 -7.595 -15.713 1.00 95.00 92 LEU A CA 1
ATOM 664 C C . LEU A 1 92 ? 6.814 -7.795 -15.968 1.00 95.00 92 LEU A C 1
ATOM 666 O O . LEU A 1 92 ? 5.994 -6.908 -15.718 1.00 95.00 92 LEU A O 1
ATOM 670 N N . ALA A 1 93 ? 6.460 -8.996 -16.418 1.00 94.62 93 ALA A N 1
ATOM 671 C CA . ALA A 1 93 ? 5.074 -9.399 -16.590 1.00 94.62 93 ALA A CA 1
ATOM 672 C C . ALA A 1 93 ? 4.395 -9.671 -15.238 1.00 94.62 93 ALA A C 1
ATOM 674 O O . ALA A 1 93 ? 4.886 -10.436 -14.405 1.00 94.62 93 ALA A O 1
ATOM 675 N N . LEU A 1 94 ? 3.232 -9.061 -15.057 1.00 97.31 94 LEU A N 1
ATOM 676 C CA . LEU A 1 94 ? 2.200 -9.455 -14.115 1.00 97.31 94 LEU A CA 1
ATOM 677 C C . LEU A 1 94 ? 1.400 -10.620 -14.707 1.00 97.31 94 LEU A C 1
ATOM 679 O O . LEU A 1 94 ? 1.288 -10.783 -15.922 1.00 97.31 94 LEU A O 1
ATOM 683 N N . ARG A 1 95 ? 0.843 -11.440 -13.824 1.00 95.81 95 ARG A N 1
ATOM 684 C CA . ARG A 1 95 ? 0.091 -12.650 -14.152 1.00 95.81 95 ARG A CA 1
ATOM 685 C C . ARG A 1 95 ? -1.370 -12.525 -13.710 1.00 95.81 95 ARG A C 1
ATOM 687 O O . ARG A 1 95 ? -1.625 -11.849 -12.709 1.00 95.81 95 ARG A O 1
ATOM 694 N N . PRO A 1 96 ? -2.319 -13.201 -14.382 1.00 96.56 96 PRO A N 1
ATOM 695 C CA . PRO A 1 96 ? -3.744 -13.126 -14.050 1.00 96.56 96 PRO A CA 1
ATOM 696 C C . PRO A 1 96 ? -4.096 -13.471 -12.597 1.00 96.56 96 PRO A C 1
ATOM 698 O O . PRO A 1 96 ? -5.043 -12.926 -12.035 1.00 96.56 96 PRO A O 1
ATOM 701 N N . GLU A 1 97 ? -3.321 -14.345 -11.957 1.00 96.56 97 GLU A N 1
ATOM 702 C CA . GLU A 1 97 ? -3.540 -14.784 -10.576 1.00 96.56 97 GLU A CA 1
ATOM 703 C C . GLU A 1 97 ? -3.063 -13.752 -9.541 1.00 96.56 97 GLU A C 1
ATOM 705 O O . GLU A 1 97 ? -3.352 -13.881 -8.349 1.00 96.56 97 GLU A O 1
ATOM 710 N N . GLN A 1 98 ? -2.321 -12.727 -9.973 1.00 98.06 98 GLN A N 1
ATOM 711 C CA . GLN A 1 98 ? -1.794 -11.694 -9.091 1.00 98.06 98 GLN A CA 1
ATOM 712 C C . GLN A 1 98 ? -2.836 -10.610 -8.813 1.00 98.06 98 GLN A C 1
ATOM 714 O O . GLN A 1 98 ? -3.654 -10.235 -9.655 1.00 98.06 98 GLN A O 1
ATOM 719 N N . THR A 1 99 ? -2.769 -10.059 -7.605 1.00 98.62 99 THR A N 1
ATOM 720 C CA . THR A 1 99 ? -3.479 -8.841 -7.220 1.00 98.62 99 THR A CA 1
ATOM 721 C C . THR A 1 99 ? -2.483 -7.707 -7.041 1.00 98.62 99 THR A C 1
ATOM 723 O O . THR A 1 99 ? -1.572 -7.791 -6.220 1.00 98.62 99 THR A O 1
ATOM 726 N N . VAL A 1 100 ? -2.688 -6.624 -7.780 1.00 98.75 100 VAL A N 1
ATOM 727 C CA . VAL A 1 100 ? -1.949 -5.371 -7.658 1.00 98.75 100 VAL A CA 1
ATOM 728 C C . VAL A 1 100 ? -2.823 -4.361 -6.929 1.00 98.75 100 VAL A C 1
ATOM 730 O O . VAL A 1 100 ? -3.898 -3.993 -7.404 1.00 98.75 100 VAL A O 1
ATOM 733 N N . TYR A 1 101 ? -2.359 -3.914 -5.769 1.00 98.62 101 TYR A N 1
ATOM 734 C CA . TYR A 1 101 ? -2.993 -2.877 -4.973 1.00 98.62 101 TYR A CA 1
ATOM 735 C C . TYR A 1 101 ? -2.113 -1.629 -4.961 1.00 98.62 101 TYR A C 1
ATOM 737 O O . TYR A 1 101 ? -1.045 -1.612 -4.356 1.00 98.62 101 TYR A O 1
ATOM 745 N N . ASP A 1 102 ? -2.553 -0.572 -5.628 1.00 98.50 102 ASP A N 1
ATOM 746 C CA . ASP A 1 102 ? -1.858 0.708 -5.628 1.00 98.50 102 ASP A CA 1
ATOM 747 C C . ASP A 1 102 ? -2.492 1.657 -4.611 1.00 98.50 102 ASP A C 1
ATOM 749 O O . ASP A 1 102 ? -3.682 1.948 -4.706 1.00 98.50 102 ASP A O 1
ATOM 753 N N . LEU A 1 103 ? -1.722 2.136 -3.628 1.00 97.81 103 LEU A N 1
ATOM 754 C CA . LEU A 1 103 ? -2.230 3.094 -2.643 1.00 97.81 103 LEU A CA 1
ATOM 755 C C . LEU A 1 103 ? -2.363 4.512 -3.209 1.00 97.81 103 LEU A C 1
ATOM 757 O O . LEU A 1 103 ? -2.993 5.370 -2.582 1.00 97.81 103 LEU A O 1
ATOM 761 N N . VAL A 1 104 ? -1.807 4.770 -4.394 1.00 96.50 104 VAL A N 1
ATOM 762 C CA . VAL A 1 104 ? -2.075 6.001 -5.132 1.00 96.50 104 VAL A CA 1
ATOM 763 C C . VAL A 1 104 ? -3.554 6.035 -5.533 1.00 96.50 104 VAL A C 1
ATOM 765 O O . VAL A 1 104 ? -4.118 5.074 -6.054 1.00 96.50 104 VAL A O 1
ATOM 768 N N . TYR A 1 105 ? -4.201 7.169 -5.263 1.00 93.44 105 TYR A N 1
ATOM 769 C CA . TYR A 1 105 ? -5.610 7.417 -5.597 1.00 93.44 105 TYR A CA 1
ATOM 770 C C . TYR A 1 105 ? -5.814 8.634 -6.510 1.00 93.44 105 TYR A C 1
ATOM 772 O O . TYR A 1 105 ? -6.932 8.890 -6.951 1.00 93.44 105 TYR A O 1
ATOM 780 N N . ASN A 1 106 ? -4.751 9.396 -6.787 1.00 92.88 106 ASN A N 1
ATOM 781 C CA . ASN A 1 106 ? -4.767 10.517 -7.719 1.00 92.88 106 ASN A CA 1
ATOM 782 C C . ASN A 1 106 ? -3.542 10.444 -8.650 1.00 92.88 106 ASN A C 1
ATOM 784 O O . ASN A 1 106 ? -2.440 10.770 -8.200 1.00 92.88 106 ASN A O 1
ATOM 788 N N . PRO A 1 107 ? -3.713 10.049 -9.922 1.00 93.38 107 PRO A N 1
ATOM 789 C CA . PRO A 1 107 ? -4.977 9.693 -10.564 1.00 93.38 107 PRO A CA 1
ATOM 790 C C . PRO A 1 107 ? -5.557 8.372 -10.013 1.00 93.38 107 PRO A C 1
ATOM 792 O O . PRO A 1 107 ? -4.819 7.565 -9.451 1.00 93.38 107 PRO A O 1
ATOM 795 N N . PRO A 1 108 ? -6.872 8.127 -10.175 1.00 91.56 108 PRO A N 1
ATOM 796 C CA . PRO A 1 108 ? -7.499 6.869 -9.752 1.00 91.56 108 PRO A CA 1
ATOM 797 C C . PRO A 1 108 ? -7.081 5.665 -10.612 1.00 91.56 108 PRO A C 1
ATOM 799 O O . PRO A 1 108 ? -7.275 4.522 -10.208 1.00 91.56 108 PRO A O 1
ATOM 802 N N . ASP A 1 109 ? -6.540 5.926 -11.802 1.00 93.81 109 ASP A N 1
ATOM 803 C CA . ASP A 1 109 ? -6.062 4.920 -12.740 1.00 93.81 109 ASP A CA 1
ATOM 804 C C . ASP A 1 109 ? -4.593 5.204 -13.076 1.00 93.81 109 ASP A C 1
ATOM 806 O O . ASP A 1 109 ? -4.292 6.030 -13.937 1.00 93.81 109 ASP A O 1
ATOM 810 N N . THR A 1 110 ? -3.682 4.601 -12.310 1.00 97.25 110 THR A N 1
ATOM 811 C CA . THR A 1 110 ? -2.231 4.765 -12.476 1.00 97.25 110 THR A CA 1
ATOM 812 C C . THR A 1 110 ? -1.697 3.849 -13.574 1.00 97.25 110 THR A C 1
ATOM 814 O O . THR A 1 110 ? -2.323 2.842 -13.912 1.00 97.25 110 THR A O 1
ATOM 817 N N . LEU A 1 111 ? -0.495 4.131 -14.091 1.00 97.06 111 LEU A N 1
ATOM 818 C CA . LEU A 1 111 ? 0.166 3.237 -15.051 1.00 97.06 111 LEU A CA 1
ATOM 819 C C . LEU A 1 111 ? 0.331 1.808 -14.519 1.00 97.06 111 LEU A C 1
ATOM 821 O O . LEU A 1 111 ? 0.211 0.856 -15.286 1.00 97.06 111 LEU A O 1
ATOM 825 N N . LEU A 1 112 ? 0.576 1.649 -13.215 1.00 98.19 112 LEU A N 1
ATOM 826 C CA . LEU A 1 112 ? 0.672 0.338 -12.578 1.00 98.19 112 LEU A CA 1
ATOM 827 C C . LEU A 1 112 ? -0.655 -0.429 -12.680 1.00 98.19 112 LEU A C 1
ATOM 829 O O . LEU A 1 112 ? -0.666 -1.593 -13.078 1.00 98.19 112 LEU A O 1
ATOM 833 N N . LEU A 1 113 ? -1.777 0.223 -12.364 1.00 98.12 113 LEU A N 1
ATOM 834 C CA . LEU A 1 113 ? -3.100 -0.400 -12.448 1.00 98.12 113 LEU A CA 1
ATOM 835 C C . LEU A 1 113 ? -3.521 -0.673 -13.896 1.00 98.12 113 LEU A C 1
ATOM 837 O O . LEU A 1 113 ? -4.128 -1.708 -14.170 1.00 98.12 113 LEU A O 1
ATOM 841 N N . GLN A 1 114 ? -3.184 0.217 -14.830 1.00 97.56 114 GLN A N 1
ATOM 842 C CA . GLN A 1 114 ? -3.409 -0.001 -16.261 1.00 97.56 114 GLN A CA 1
ATOM 843 C C . GLN A 1 114 ? -2.644 -1.228 -16.757 1.00 97.56 114 GLN A C 1
ATOM 845 O O . GLN A 1 114 ? -3.240 -2.106 -17.380 1.00 97.56 114 GLN A O 1
ATOM 850 N N . HIS A 1 115 ? -1.356 -1.325 -16.419 1.00 96.38 115 HIS A N 1
ATOM 851 C CA . HIS A 1 115 ? -0.511 -2.456 -16.789 1.00 96.38 115 HIS A CA 1
ATOM 852 C C . HIS A 1 115 ? -1.037 -3.772 -16.201 1.00 96.38 115 HIS A C 1
ATOM 854 O O . HIS A 1 115 ? -1.164 -4.761 -16.921 1.00 96.38 115 HIS A O 1
ATOM 860 N N . ALA A 1 116 ? -1.443 -3.760 -14.927 1.00 97.88 116 ALA A N 1
ATOM 861 C CA . ALA A 1 116 ? -2.048 -4.914 -14.271 1.00 97.88 116 ALA A CA 1
ATOM 862 C C . ALA A 1 116 ? -3.295 -5.416 -15.013 1.00 97.88 116 ALA A C 1
ATOM 864 O O . ALA A 1 116 ? -3.376 -6.599 -15.337 1.00 97.88 116 ALA A O 1
ATOM 865 N N . ARG A 1 117 ? -4.232 -4.520 -15.360 1.00 97.81 117 ARG A N 1
ATOM 866 C CA . ARG A 1 117 ? -5.446 -4.908 -16.099 1.00 97.81 117 ARG A CA 1
ATOM 867 C C . ARG A 1 117 ? -5.141 -5.418 -17.505 1.00 97.81 117 ARG A C 1
ATOM 869 O O . ARG A 1 117 ? -5.764 -6.383 -17.935 1.00 97.81 117 ARG A O 1
ATOM 876 N N . GLN A 1 118 ? -4.189 -4.802 -18.207 1.00 97.25 118 GLN A N 1
ATOM 877 C CA . GLN A 1 118 ? -3.772 -5.238 -19.546 1.00 97.25 118 GLN A CA 1
ATOM 878 C C . GLN A 1 118 ? -3.206 -6.665 -19.546 1.00 97.25 118 GLN A C 1
ATOM 880 O O . GLN A 1 118 ? -3.370 -7.381 -20.528 1.00 97.25 118 GLN A O 1
ATOM 885 N N . GLN A 1 119 ? -2.585 -7.088 -18.444 1.00 96.94 119 GLN A N 1
ATOM 886 C CA . GLN A 1 119 ? -2.037 -8.437 -18.269 1.00 96.94 119 GLN A CA 1
ATOM 887 C C . GLN A 1 119 ? -2.990 -9.395 -17.531 1.00 96.94 119 GLN A C 1
ATOM 889 O O . GLN A 1 119 ? -2.607 -10.505 -17.169 1.00 96.94 119 GLN A O 1
ATOM 894 N N . GLY A 1 120 ? -4.244 -8.985 -17.316 1.00 97.38 120 GLY A N 1
ATOM 895 C CA . GLY A 1 120 ? -5.283 -9.810 -16.694 1.00 97.38 120 GLY A CA 1
ATOM 896 C C . GLY A 1 120 ? -5.205 -9.914 -15.169 1.00 97.38 120 GLY A C 1
ATOM 897 O O . GLY A 1 120 ? -6.037 -10.595 -14.576 1.00 97.38 120 GLY A O 1
ATOM 898 N N . ALA A 1 121 ? -4.250 -9.241 -14.523 1.00 98.19 121 ALA A N 1
ATOM 899 C CA . ALA A 1 121 ? -4.134 -9.210 -13.071 1.00 98.19 121 ALA A CA 1
ATOM 900 C C . ALA A 1 121 ? -5.260 -8.372 -12.441 1.00 98.19 121 ALA A C 1
ATOM 902 O O . ALA A 1 121 ? -5.748 -7.385 -13.009 1.00 98.19 121 ALA A O 1
ATOM 903 N N . ARG A 1 122 ? -5.649 -8.716 -11.210 1.00 98.38 122 ARG A N 1
ATOM 904 C CA . ARG A 1 122 ? -6.628 -7.930 -10.452 1.00 98.38 122 ARG A CA 1
ATOM 905 C C . ARG A 1 122 ? -6.001 -6.607 -10.012 1.00 98.38 122 ARG A C 1
ATOM 907 O O . ARG A 1 122 ? -5.012 -6.608 -9.291 1.00 98.38 122 ARG A O 1
ATOM 914 N N . ALA A 1 123 ? -6.620 -5.484 -10.369 1.00 97.94 123 ALA A N 1
ATOM 915 C CA . ALA A 1 123 ? -6.139 -4.143 -10.032 1.00 97.94 123 ALA A CA 1
ATOM 916 C C . ALA A 1 123 ? -7.062 -3.448 -9.013 1.00 97.94 123 ALA A C 1
ATOM 918 O O . ALA A 1 123 ? -8.262 -3.300 -9.257 1.00 97.94 123 ALA A O 1
ATOM 919 N N . ILE A 1 124 ? -6.508 -3.000 -7.885 1.00 97.94 124 ILE A N 1
ATOM 920 C CA . ILE A 1 124 ? -7.212 -2.292 -6.805 1.00 97.94 124 ILE A CA 1
ATOM 921 C C . ILE A 1 124 ? -6.535 -0.932 -6.594 1.00 97.94 124 ILE A C 1
ATOM 923 O O . ILE A 1 124 ? -5.321 -0.875 -6.433 1.00 97.94 124 ILE A O 1
ATOM 927 N N . GLY A 1 125 ? -7.302 0.162 -6.601 1.00 95.44 125 GLY A N 1
ATOM 928 C CA . GLY A 1 125 ? -6.780 1.522 -6.397 1.00 95.44 125 GLY A CA 1
ATOM 929 C C . GLY A 1 125 ? -6.927 2.042 -4.963 1.00 95.44 125 GLY A C 1
ATOM 930 O O . GLY A 1 125 ? -7.707 1.514 -4.168 1.00 95.44 125 GLY A O 1
ATOM 931 N N . GLY A 1 126 ? -6.216 3.126 -4.645 1.00 95.31 126 GLY A N 1
ATOM 932 C CA . GLY A 1 126 ? -6.011 3.582 -3.266 1.00 95.31 126 GLY A CA 1
ATOM 933 C C . GLY A 1 126 ? -7.179 4.327 -2.622 1.00 95.31 126 GLY A C 1
ATOM 934 O O . GLY A 1 126 ? -7.173 4.550 -1.411 1.00 95.31 126 GLY A O 1
ATOM 935 N N . LEU A 1 127 ? -8.201 4.715 -3.395 1.00 94.25 127 LEU A N 1
ATOM 936 C CA . LEU A 1 127 ? -9.310 5.533 -2.884 1.00 94.25 127 LEU A CA 1
ATOM 937 C C . LEU A 1 127 ? -10.064 4.822 -1.752 1.00 94.25 127 LEU A C 1
ATOM 939 O O . LEU A 1 127 ? -10.448 5.449 -0.767 1.00 94.25 127 LEU A O 1
ATOM 943 N N . GLY A 1 128 ? -10.219 3.500 -1.861 1.00 92.94 128 GLY A N 1
ATOM 944 C CA . GLY A 1 128 ? -10.820 2.686 -0.809 1.00 92.94 128 GLY A CA 1
ATOM 945 C C . GLY A 1 128 ? -10.049 2.781 0.508 1.00 92.94 128 GLY A C 1
ATOM 946 O O . GLY A 1 128 ? -10.670 2.975 1.550 1.00 92.94 128 GLY A O 1
ATOM 947 N N . MET A 1 129 ? -8.713 2.719 0.464 1.00 94.25 129 MET A N 1
ATOM 948 C CA . MET A 1 129 ? -7.883 2.887 1.659 1.00 94.25 129 MET A CA 1
ATOM 949 C C . MET A 1 129 ? -8.101 4.255 2.298 1.00 94.25 129 MET A C 1
ATOM 951 O O . MET A 1 129 ? -8.319 4.312 3.504 1.00 94.25 129 MET A O 1
ATOM 955 N N . LEU A 1 130 ? -8.093 5.332 1.500 1.00 94.81 130 LEU A N 1
ATOM 956 C CA . LEU A 1 130 ? -8.326 6.699 1.980 1.00 94.81 130 LEU A CA 1
ATOM 957 C C . LEU A 1 130 ? -9.662 6.820 2.729 1.00 94.81 130 LEU A C 1
ATOM 959 O O . LEU A 1 130 ? -9.708 7.408 3.809 1.00 94.81 130 LEU A O 1
ATOM 963 N N . ILE A 1 131 ? -10.730 6.246 2.170 1.00 95.50 131 ILE A N 1
ATOM 964 C CA . ILE A 1 131 ? -12.069 6.273 2.771 1.00 95.50 131 ILE A CA 1
ATOM 965 C C . ILE A 1 131 ? -12.080 5.493 4.086 1.00 95.50 131 ILE A C 1
ATOM 967 O O . ILE A 1 131 ? -12.498 6.030 5.109 1.00 95.50 131 ILE A O 1
ATOM 971 N N . TRP A 1 132 ? -11.590 4.252 4.083 1.00 95.44 132 TRP A N 1
ATOM 972 C CA . TRP A 1 132 ? -11.645 3.390 5.263 1.00 95.44 132 TRP A CA 1
ATOM 973 C C . TRP A 1 132 ? -10.769 3.889 6.412 1.00 95.44 132 TRP A C 1
ATOM 975 O O . TRP A 1 132 ? -11.205 3.838 7.559 1.00 95.44 132 TRP A O 1
ATOM 985 N N . GLN A 1 133 ? -9.581 4.443 6.138 1.00 95.25 133 GLN A N 1
ATOM 986 C CA . GLN A 1 133 ? -8.783 5.045 7.212 1.00 95.25 133 GLN A CA 1
ATOM 987 C C . GLN A 1 133 ? -9.480 6.268 7.830 1.00 95.25 133 GLN A C 1
ATOM 989 O O . GLN A 1 133 ? -9.421 6.464 9.042 1.00 95.25 133 GLN A O 1
ATOM 994 N N . GLY A 1 134 ? -10.175 7.068 7.014 1.00 96.06 134 GLY A N 1
ATOM 995 C CA . GLY A 1 134 ? -10.938 8.218 7.486 1.00 96.06 134 GLY A CA 1
ATOM 996 C C . GLY A 1 134 ? -12.152 7.788 8.301 1.00 96.06 134 GLY A C 1
ATOM 997 O O . GLY A 1 134 ? -12.445 8.401 9.321 1.00 96.06 134 GLY A O 1
ATOM 998 N N . ALA A 1 135 ? -12.826 6.717 7.879 1.00 96.31 135 ALA A N 1
ATOM 999 C CA . ALA A 1 135 ? -13.959 6.138 8.589 1.00 96.31 135 ALA A CA 1
ATOM 1000 C C . ALA A 1 135 ? -13.549 5.661 9.990 1.00 96.31 135 ALA A C 1
ATOM 1002 O O . ALA A 1 135 ? -14.161 6.060 10.976 1.00 96.31 135 ALA A O 1
ATOM 1003 N N . LEU A 1 136 ? -12.446 4.911 10.094 1.00 94.38 136 LEU A N 1
ATOM 1004 C CA . LEU A 1 136 ? -11.913 4.462 11.384 1.00 94.38 136 LEU A CA 1
ATOM 1005 C C . LEU A 1 136 ? -11.518 5.637 12.291 1.00 94.38 136 LEU A C 1
ATOM 1007 O O . LEU A 1 136 ? -11.763 5.599 13.496 1.00 94.38 136 LEU A O 1
ATOM 1011 N N . ALA A 1 137 ? -10.918 6.693 11.733 1.00 96.50 137 ALA A N 1
ATOM 1012 C CA . ALA A 1 137 ? -10.593 7.895 12.499 1.00 96.50 137 ALA A CA 1
ATOM 1013 C C . ALA A 1 137 ? -11.859 8.618 12.995 1.00 96.50 137 ALA A C 1
ATOM 1015 O O . ALA A 1 137 ? -11.936 8.986 14.166 1.00 96.50 137 ALA A O 1
ATOM 1016 N N . PHE A 1 138 ? -12.869 8.769 12.132 1.00 97.06 138 PHE A N 1
ATOM 1017 C CA . PHE A 1 138 ? -14.157 9.371 12.476 1.00 97.06 138 PHE A CA 1
ATOM 1018 C C . PHE A 1 138 ? -14.845 8.619 13.619 1.00 97.06 138 PHE A C 1
ATOM 1020 O O . PHE A 1 138 ? -15.295 9.242 14.582 1.00 97.06 138 PHE A O 1
ATOM 1027 N N . GLU A 1 139 ? -14.884 7.288 13.547 1.00 97.06 139 GLU A N 1
ATOM 1028 C CA . GLU A 1 139 ? -15.471 6.441 14.588 1.00 97.06 139 GLU A CA 1
ATOM 1029 C C . GLU A 1 139 ? -14.749 6.605 15.921 1.00 97.06 139 GLU A C 1
ATOM 1031 O O . GLU A 1 139 ? -15.391 6.790 16.953 1.00 97.06 139 GLU A O 1
ATOM 1036 N N . ARG A 1 140 ? -13.412 6.624 15.900 1.00 93.62 140 ARG A N 1
ATOM 1037 C CA . ARG A 1 140 ? -12.598 6.803 17.109 1.00 93.62 140 ARG A CA 1
ATOM 1038 C C . ARG A 1 140 ? -12.787 8.170 17.758 1.00 93.62 140 ARG A C 1
ATOM 1040 O O . ARG A 1 140 ? -12.817 8.253 18.979 1.00 93.62 140 ARG A O 1
ATOM 1047 N N . TRP A 1 141 ? -12.902 9.237 16.971 1.00 96.94 141 TRP A N 1
ATOM 1048 C CA . TRP A 1 141 ? -13.052 10.591 17.512 1.00 96.94 141 TRP A CA 1
ATOM 1049 C C . TRP A 1 141 ? -14.464 10.902 17.986 1.00 96.94 141 TRP A C 1
ATOM 1051 O O . TRP A 1 141 ? -14.639 11.653 18.940 1.00 96.94 141 TRP A O 1
ATOM 1061 N N . THR A 1 142 ? -15.472 10.370 17.301 1.00 96.44 142 THR A N 1
ATOM 1062 C CA . THR A 1 142 ? -16.868 10.748 17.552 1.00 96.44 142 THR A CA 1
ATOM 1063 C C . THR A 1 142 ? -17.637 9.709 18.359 1.00 96.44 142 THR A C 1
ATOM 1065 O O . THR A 1 142 ? -18.716 10.019 18.859 1.00 96.44 142 THR A O 1
ATOM 1068 N N . GLY A 1 143 ? -17.133 8.474 18.451 1.00 95.69 143 GLY A N 1
ATOM 1069 C CA . GLY A 1 143 ? -17.862 7.332 19.006 1.00 95.69 143 GLY A CA 1
ATOM 1070 C C . GLY A 1 143 ? -19.071 6.903 18.165 1.00 95.69 143 GLY A C 1
ATOM 1071 O O . GLY A 1 143 ? -19.879 6.099 18.622 1.00 95.69 143 GLY A O 1
ATOM 1072 N N . ARG A 1 144 ? -19.239 7.450 16.954 1.00 96.38 144 ARG A N 1
ATOM 1073 C CA . ARG A 1 144 ? -20.371 7.177 16.059 1.00 96.38 144 ARG A CA 1
ATOM 1074 C C . ARG A 1 144 ? -19.898 6.408 14.840 1.00 96.38 144 ARG A C 1
ATOM 1076 O O . ARG A 1 144 ? -18.852 6.738 14.295 1.00 96.38 144 ARG A O 1
ATOM 1083 N N . SER A 1 145 ? -20.715 5.470 14.362 1.00 97.06 145 SER A N 1
ATOM 1084 C CA . SER A 1 145 ? -20.460 4.751 13.109 1.00 97.06 145 SER A CA 1
ATOM 1085 C C . SER A 1 145 ? -20.219 5.715 11.949 1.00 97.06 145 SER A C 1
ATOM 1087 O O . SER A 1 145 ? -20.971 6.681 11.766 1.00 97.06 145 SER A O 1
ATOM 1089 N N . ALA A 1 146 ? -19.180 5.451 11.159 1.00 97.06 146 ALA A N 1
ATOM 1090 C CA . ALA A 1 146 ? -18.847 6.293 10.026 1.00 97.06 146 ALA A CA 1
ATOM 1091 C C . ALA A 1 146 ? -19.887 6.138 8.904 1.00 97.06 146 ALA A C 1
ATOM 1093 O O . ALA A 1 146 ? -20.232 5.016 8.523 1.00 97.06 146 ALA A O 1
ATOM 1094 N N . PRO A 1 147 ? -20.358 7.243 8.299 1.00 96.62 147 PRO A N 1
ATOM 1095 C CA . PRO A 1 147 ? -21.229 7.185 7.132 1.00 96.62 147 PRO A CA 1
ATOM 1096 C C . PRO A 1 147 ? -20.400 6.887 5.869 1.00 96.62 147 PRO A C 1
ATOM 1098 O O . PRO A 1 147 ? -20.210 7.755 5.017 1.00 96.62 147 PRO A O 1
ATOM 1101 N N . VAL A 1 148 ? -19.879 5.659 5.752 1.00 95.69 148 VAL A N 1
ATOM 1102 C CA . VAL A 1 148 ? -18.896 5.253 4.725 1.00 95.69 148 VAL A CA 1
ATOM 1103 C C . VAL A 1 148 ? -19.363 5.565 3.304 1.00 95.69 148 VAL A C 1
ATOM 1105 O O . VAL A 1 148 ? -18.576 6.069 2.505 1.00 95.69 148 VAL A O 1
ATOM 1108 N N . GLU A 1 149 ? -20.639 5.342 2.990 1.00 96.06 149 GLU A N 1
ATOM 1109 C CA . GLU A 1 149 ? -21.175 5.622 1.652 1.00 96.06 149 GLU A CA 1
ATOM 1110 C C . GLU A 1 149 ? -21.208 7.121 1.329 1.00 96.06 149 GLU A C 1
ATOM 1112 O O . GLU A 1 149 ? -20.892 7.523 0.210 1.00 96.06 149 GLU A O 1
ATOM 1117 N N . VAL A 1 150 ? -21.484 7.973 2.322 1.00 97.69 150 VAL A N 1
ATOM 1118 C CA . VAL A 1 150 ? -21.415 9.434 2.157 1.00 97.69 150 VAL A CA 1
ATOM 1119 C C . VAL A 1 150 ? -19.967 9.873 1.941 1.00 97.69 150 VAL A C 1
ATOM 1121 O O . VAL A 1 150 ? -19.683 10.669 1.047 1.00 97.69 150 VAL A O 1
ATOM 1124 N N . MET A 1 151 ? -19.035 9.320 2.723 1.00 97.25 151 MET A N 1
ATOM 1125 C CA . MET A 1 151 ? -17.603 9.597 2.577 1.00 97.25 151 MET A CA 1
ATOM 1126 C C . MET A 1 151 ? -17.085 9.168 1.200 1.00 97.25 151 MET A C 1
ATOM 1128 O O . MET A 1 151 ? -16.320 9.901 0.574 1.00 97.25 151 MET A O 1
ATOM 1132 N N . ARG A 1 152 ? -17.529 8.004 0.712 1.00 94.75 152 ARG A N 1
ATOM 1133 C CA . ARG A 1 152 ? -17.202 7.490 -0.620 1.00 94.75 152 ARG A CA 1
ATOM 1134 C C . ARG A 1 152 ? -17.719 8.412 -1.714 1.00 94.75 152 ARG A C 1
ATOM 1136 O O . ARG A 1 152 ? -16.921 8.848 -2.538 1.00 94.75 152 ARG A O 1
ATOM 1143 N N . ALA A 1 153 ? -19.008 8.748 -1.692 1.00 95.31 153 ALA A N 1
ATOM 1144 C CA . ALA A 1 153 ? -19.618 9.623 -2.689 1.00 95.31 153 ALA A CA 1
ATOM 1145 C C . ALA A 1 153 ? -18.911 10.987 -2.758 1.00 95.31 153 ALA A C 1
ATOM 1147 O O . ALA A 1 153 ? -18.565 11.453 -3.843 1.00 95.31 153 ALA A O 1
ATOM 1148 N N . ALA A 1 154 ? -18.615 11.589 -1.601 1.00 96.12 154 ALA A N 1
ATOM 1149 C CA . ALA A 1 154 ? -17.891 12.856 -1.528 1.00 96.12 154 ALA A CA 1
ATOM 1150 C C . ALA A 1 154 ? -16.456 12.752 -2.077 1.00 96.12 154 ALA A C 1
ATOM 1152 O O . ALA A 1 154 ? -16.003 13.635 -2.807 1.00 96.12 154 ALA A O 1
ATOM 1153 N N . ALA A 1 155 ? -15.735 11.676 -1.750 1.00 93.44 155 ALA A N 1
ATOM 1154 C CA . ALA A 1 155 ? -14.372 11.472 -2.231 1.00 93.44 155 ALA A CA 1
ATOM 1155 C C . ALA A 1 155 ? -14.330 11.248 -3.751 1.00 93.44 155 ALA A C 1
ATOM 1157 O O . ALA A 1 155 ? -13.478 11.817 -4.432 1.00 93.44 155 ALA A O 1
ATOM 1158 N N . GLU A 1 156 ? -15.258 10.458 -4.294 1.00 92.06 156 GLU A N 1
ATOM 1159 C CA . GLU A 1 156 ? -15.381 10.233 -5.735 1.00 92.06 156 GLU A CA 1
ATOM 1160 C C . GLU A 1 156 ? -15.724 11.515 -6.491 1.00 92.06 156 GLU A C 1
ATOM 1162 O O . GLU A 1 156 ? -15.097 11.803 -7.511 1.00 92.06 156 GLU A O 1
ATOM 1167 N N . GLU A 1 157 ? -16.669 12.306 -5.978 1.00 92.81 157 GLU A N 1
ATOM 1168 C CA . GLU A 1 157 ? -17.020 13.594 -6.572 1.00 92.81 157 GLU A CA 1
ATOM 1169 C C . GLU A 1 157 ? -15.811 14.530 -6.613 1.00 92.81 157 GLU A C 1
ATOM 1171 O O . GLU A 1 157 ? -15.476 15.085 -7.660 1.00 92.81 157 GLU A O 1
ATOM 1176 N N . GLN A 1 158 ? -15.056 14.601 -5.516 1.00 89.88 158 GLN A N 1
ATOM 1177 C CA . GLN A 1 158 ? -13.852 15.420 -5.463 1.00 89.88 158 GLN A CA 1
ATOM 1178 C C . GLN A 1 158 ? -12.749 14.951 -6.427 1.00 89.88 158 GLN A C 1
ATOM 1180 O O . GLN A 1 158 ? -11.954 15.758 -6.918 1.00 89.88 158 GLN A O 1
ATOM 1185 N N . MET A 1 159 ? -12.667 13.652 -6.724 1.00 86.31 159 MET A N 1
ATOM 1186 C CA . MET A 1 159 ? -11.741 13.151 -7.745 1.00 86.31 159 MET A CA 1
ATOM 1187 C C . MET A 1 159 ? -12.202 13.504 -9.167 1.00 86.31 159 MET A C 1
ATOM 1189 O O . MET A 1 159 ? -11.353 13.710 -10.039 1.00 86.31 159 MET A O 1
ATOM 1193 N N . ARG A 1 160 ? -13.516 13.604 -9.418 1.00 85.31 160 ARG A N 1
ATOM 1194 C CA . ARG A 1 160 ? -14.065 14.053 -10.711 1.00 85.31 160 ARG A CA 1
ATOM 1195 C C . ARG A 1 160 ? -13.784 15.537 -10.942 1.00 85.31 160 ARG A C 1
ATOM 1197 O O . ARG A 1 160 ? -13.258 15.890 -11.996 1.00 85.31 160 ARG A O 1
ATOM 1204 N N . THR A 1 161 ? -14.033 16.389 -9.948 1.00 79.69 161 THR A N 1
ATOM 1205 C CA . THR A 1 161 ? -13.811 17.843 -10.053 1.00 79.69 161 THR A CA 1
ATOM 1206 C C . THR A 1 161 ? -12.329 18.199 -10.202 1.00 79.69 161 THR A C 1
ATOM 1208 O O . THR A 1 161 ? -11.982 19.053 -11.017 1.00 79.69 161 THR A O 1
ATOM 1211 N N . ARG A 1 162 ? -11.414 17.496 -9.519 1.00 69.94 162 ARG A N 1
ATOM 1212 C CA . ARG A 1 162 ? -9.959 17.707 -9.670 1.00 69.94 162 ARG A CA 1
ATOM 1213 C C . ARG A 1 162 ? -9.421 17.432 -11.072 1.00 69.94 162 ARG A C 1
ATOM 1215 O O . ARG A 1 162 ? -8.451 18.067 -11.462 1.00 69.94 162 ARG A O 1
ATOM 1222 N N . LYS A 1 163 ? -10.030 16.528 -11.848 1.00 59.62 163 LYS A N 1
ATOM 1223 C CA . LYS A 1 163 ? -9.655 16.351 -13.265 1.00 59.62 163 LYS A CA 1
ATOM 1224 C C . LYS A 1 163 ? -9.983 17.586 -14.113 1.00 59.62 163 LYS A C 1
ATOM 1226 O O . LYS A 1 163 ? -9.384 17.763 -15.167 1.00 59.62 163 LYS A O 1
ATOM 1231 N N . SER A 1 164 ? -10.923 18.419 -13.661 1.00 50.81 164 SER A N 1
ATOM 1232 C CA . SER A 1 164 ? -11.420 19.596 -14.383 1.00 50.81 164 SER A CA 1
ATOM 1233 C C . SER A 1 164 ? -10.773 20.920 -13.963 1.00 50.81 164 SER A C 1
ATOM 1235 O O . SER A 1 164 ? -11.019 21.938 -14.605 1.00 50.81 164 SER A O 1
ATOM 1237 N N . GLN A 1 165 ? -9.941 20.930 -12.914 1.00 48.09 165 GLN A N 1
ATOM 1238 C CA . GLN A 1 165 ? -9.311 22.148 -12.403 1.00 48.09 165 GLN A CA 1
ATOM 1239 C C . GLN A 1 165 ? -7.804 21.949 -12.193 1.00 48.09 165 GLN A C 1
ATOM 1241 O O . GLN A 1 165 ? -7.400 20.945 -11.600 1.00 48.09 165 GLN A O 1
ATOM 1246 N N . PRO A 1 166 ? -6.953 22.899 -12.630 1.00 51.66 166 PRO A N 1
ATOM 1247 C CA . PRO A 1 166 ? -5.553 22.899 -12.229 1.00 51.66 166 PRO A CA 1
ATOM 1248 C C . PRO A 1 166 ? -5.464 22.934 -10.695 1.00 51.66 166 PRO A C 1
ATOM 1250 O O . PRO A 1 166 ? -6.369 23.469 -10.044 1.00 51.66 166 PRO A O 1
ATOM 1253 N N . PRO A 1 167 ? -4.406 22.352 -10.092 1.00 52.72 167 PRO A N 1
ATOM 1254 C CA . PRO A 1 167 ? -4.232 22.410 -8.648 1.00 52.72 167 PRO A CA 1
ATOM 1255 C C . PRO A 1 167 ? -4.363 23.868 -8.196 1.00 52.72 167 PRO A C 1
ATOM 1257 O O . PRO A 1 167 ? -3.801 24.745 -8.864 1.00 52.72 167 PRO A O 1
ATOM 1260 N N . PRO A 1 168 ? -5.098 24.149 -7.101 1.00 52.44 168 PRO A N 1
ATOM 1261 C CA . PRO A 1 168 ? -5.159 25.505 -6.589 1.00 52.44 168 PRO A CA 1
ATOM 1262 C C . PRO A 1 168 ? -3.717 25.984 -6.393 1.00 52.44 168 PRO A C 1
ATOM 1264 O O . PRO A 1 168 ? -2.882 25.189 -5.930 1.00 52.44 168 PRO A O 1
ATOM 1267 N N . PRO A 1 169 ? -3.390 27.230 -6.780 1.00 54.41 169 PRO A N 1
ATOM 1268 C CA . PRO A 1 169 ? -2.066 27.769 -6.521 1.00 54.41 169 PRO A CA 1
ATOM 1269 C C . PRO A 1 169 ? -1.768 27.527 -5.045 1.00 54.41 169 PRO A C 1
ATOM 1271 O O . PRO A 1 169 ? -2.637 27.763 -4.200 1.00 54.41 169 PRO A O 1
ATOM 1274 N N . LYS A 1 170 ? -0.582 26.979 -4.733 1.00 53.47 170 LYS A N 1
ATOM 1275 C CA . LYS A 1 170 ? -0.147 26.883 -3.337 1.00 53.47 170 LYS A CA 1
ATOM 1276 C C . LYS A 1 170 ? -0.338 28.277 -2.765 1.00 53.47 170 LYS A C 1
ATOM 1278 O O . LYS A 1 170 ? 0.289 29.210 -3.259 1.00 53.47 170 LYS A O 1
ATOM 1283 N N . ALA A 1 171 ? -1.245 28.420 -1.803 1.00 53.94 171 ALA A N 1
ATOM 1284 C CA . ALA A 1 171 ? -1.404 29.679 -1.115 1.00 53.94 171 ALA A CA 1
ATOM 1285 C C . ALA A 1 171 ? -0.060 29.938 -0.442 1.00 53.94 171 ALA A C 1
ATOM 1287 O O . ALA A 1 171 ? 0.286 29.283 0.542 1.00 53.94 171 ALA A O 1
ATOM 1288 N N . THR A 1 172 ? 0.734 30.831 -1.024 1.00 52.91 172 THR A N 1
ATOM 1289 C CA . THR A 1 172 ? 1.899 31.395 -0.366 1.00 52.91 172 THR A CA 1
ATOM 1290 C C . THR A 1 172 ? 1.330 32.304 0.711 1.00 52.91 172 THR A C 1
ATOM 1292 O O . THR A 1 172 ? 1.207 33.509 0.531 1.00 52.91 172 THR A O 1
ATOM 1295 N N . GLN A 1 173 ? 0.858 31.715 1.809 1.00 63.19 173 GLN A N 1
ATOM 1296 C CA . GLN A 1 173 ? 0.737 32.485 3.029 1.00 63.19 173 GLN A CA 1
ATOM 1297 C C . GLN A 1 173 ? 2.162 32.870 3.391 1.00 63.19 173 GLN A C 1
ATOM 1299 O O . GLN A 1 173 ? 3.008 31.999 3.605 1.00 63.19 173 GLN A O 1
ATOM 1304 N N . GLU A 1 174 ? 2.442 34.169 3.392 1.00 55.78 174 GLU A N 1
ATOM 1305 C CA . GLU A 1 174 ? 3.648 34.686 4.015 1.00 55.78 174 GLU A CA 1
ATOM 1306 C C . GLU A 1 174 ? 3.601 34.280 5.487 1.00 55.78 174 GLU A C 1
ATOM 1308 O O . GLU A 1 174 ? 2.856 34.825 6.302 1.00 55.78 174 GLU A O 1
ATOM 1313 N N . VAL A 1 175 ? 4.357 33.236 5.821 1.00 70.31 175 VAL A N 1
ATOM 1314 C CA . VAL A 1 175 ? 4.549 32.828 7.205 1.00 70.31 175 VAL A CA 1
ATOM 1315 C C . VAL A 1 175 ? 5.543 33.814 7.800 1.00 70.31 175 VAL A C 1
ATOM 1317 O O . VAL A 1 175 ? 6.754 33.673 7.635 1.00 70.31 175 VAL A O 1
ATOM 1320 N N . HIS A 1 176 ? 5.033 34.835 8.484 1.00 72.44 176 HIS A N 1
ATOM 1321 C CA . HIS A 1 176 ? 5.871 35.732 9.268 1.00 72.44 176 HIS A CA 1
ATOM 1322 C C . HIS A 1 176 ? 6.391 34.991 10.500 1.00 72.44 176 HIS A C 1
ATOM 1324 O O . HIS A 1 176 ? 5.703 34.839 11.510 1.00 72.44 176 HIS A O 1
ATOM 1330 N N . VAL A 1 177 ? 7.631 34.515 10.405 1.00 77.94 177 VAL A N 1
ATOM 1331 C CA . VAL A 1 177 ? 8.351 33.939 11.538 1.00 77.94 177 VAL A CA 1
ATOM 1332 C C . VAL A 1 177 ? 8.813 35.084 12.437 1.00 77.94 177 VAL A C 1
ATOM 1334 O O . VAL A 1 177 ? 9.641 35.901 12.038 1.00 77.94 177 VAL A O 1
ATOM 1337 N N . ARG A 1 178 ? 8.280 35.144 13.659 1.00 88.25 178 ARG A N 1
ATOM 1338 C CA . ARG A 1 178 ? 8.766 36.028 14.728 1.00 88.25 178 ARG A CA 1
ATOM 1339 C C . ARG A 1 178 ? 9.458 35.212 15.811 1.00 88.25 178 ARG A C 1
ATOM 1341 O O . ARG A 1 178 ? 9.158 34.032 15.986 1.00 88.25 178 ARG A O 1
ATOM 1348 N N . LEU A 1 179 ? 10.349 35.852 16.565 1.00 84.56 179 LEU A N 1
ATOM 1349 C CA . LEU A 1 179 ? 10.912 35.241 17.767 1.00 84.56 179 LEU A CA 1
ATOM 1350 C C . LEU A 1 179 ? 9.791 34.949 18.775 1.00 84.56 179 LEU A C 1
ATOM 1352 O O . LEU A 1 179 ? 8.858 35.744 18.944 1.00 84.56 179 LEU A O 1
ATOM 1356 N N . ALA A 1 180 ? 9.886 33.785 19.414 1.00 75.88 180 ALA A N 1
ATOM 1357 C CA . ALA A 1 180 ? 8.956 33.372 20.452 1.00 75.88 180 ALA A CA 1
ATOM 1358 C C . ALA A 1 180 ? 9.088 34.301 21.666 1.00 75.88 180 ALA A C 1
ATOM 1360 O O . ALA A 1 180 ? 10.191 34.599 22.125 1.00 75.88 180 ALA A O 1
ATOM 1361 N N . THR A 1 181 ? 7.954 34.759 22.180 1.00 92.25 181 THR A N 1
ATOM 1362 C CA . THR A 1 181 ? 7.868 35.487 23.448 1.00 92.25 181 THR A CA 1
ATOM 1363 C C . THR A 1 181 ? 7.752 34.493 24.608 1.00 92.25 181 THR A C 1
ATOM 1365 O O . THR A 1 181 ? 7.395 33.332 24.384 1.00 92.25 181 THR A O 1
ATOM 1368 N N . PRO A 1 182 ? 7.968 34.923 25.863 1.00 88.56 182 PRO A N 1
ATOM 1369 C CA . PRO A 1 182 ? 7.701 34.082 27.032 1.00 88.56 182 PRO A CA 1
ATOM 1370 C C . PRO A 1 182 ? 6.272 33.508 27.056 1.00 88.56 182 PRO A C 1
ATOM 1372 O O . PRO A 1 182 ? 6.082 32.338 27.372 1.00 88.56 182 PRO A O 1
ATOM 1375 N N . ALA A 1 183 ? 5.272 34.279 26.613 1.00 86.25 183 ALA A N 1
ATOM 1376 C CA . ALA A 1 183 ? 3.887 33.811 26.527 1.00 86.25 183 ALA A CA 1
ATOM 1377 C C . ALA A 1 183 ? 3.694 32.693 25.481 1.00 86.25 183 ALA A C 1
ATOM 1379 O O . ALA A 1 183 ? 2.889 31.782 25.695 1.00 86.25 183 ALA A O 1
ATOM 1380 N N . ASP A 1 184 ? 4.444 32.729 24.372 1.00 85.81 184 ASP A N 1
ATOM 1381 C CA . ASP A 1 184 ? 4.434 31.651 23.376 1.00 85.81 184 ASP A CA 1
ATOM 1382 C C . ASP A 1 184 ? 5.092 30.383 23.932 1.00 85.81 184 ASP A C 1
ATOM 1384 O O . ASP A 1 184 ? 4.589 29.287 23.699 1.00 85.81 184 ASP A O 1
ATOM 1388 N N . ALA A 1 185 ? 6.175 30.514 24.707 1.00 81.25 185 ALA A N 1
ATOM 1389 C CA . ALA A 1 185 ? 6.827 29.381 25.367 1.00 81.25 185 ALA A CA 1
ATOM 1390 C C . ALA A 1 185 ? 5.891 28.690 26.374 1.00 81.25 185 ALA A C 1
ATOM 1392 O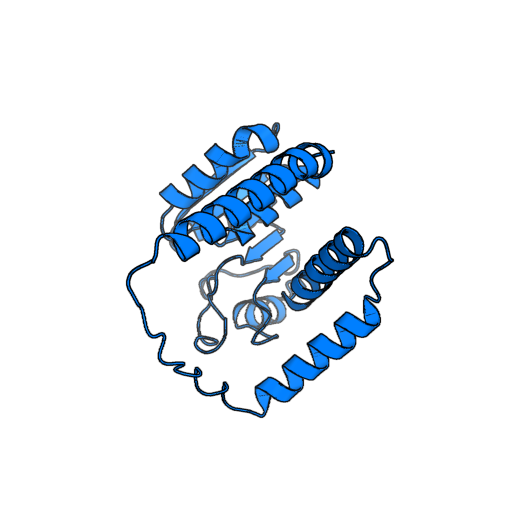 O . ALA A 1 185 ? 5.812 27.459 26.403 1.00 81.25 185 ALA A O 1
ATOM 1393 N N . ASP A 1 186 ? 5.113 29.466 27.129 1.00 86.00 186 ASP A N 1
ATOM 1394 C CA . ASP A 1 186 ? 4.097 28.939 28.040 1.00 86.00 186 ASP A CA 1
ATOM 1395 C C . ASP A 1 186 ? 2.953 28.247 27.289 1.00 86.00 186 ASP A C 1
ATOM 1397 O O . ASP A 1 186 ? 2.485 27.181 27.693 1.00 86.00 186 ASP A O 1
ATOM 1401 N N . ALA A 1 187 ? 2.494 28.828 26.177 1.00 81.81 187 ALA A N 1
ATOM 1402 C CA . ALA A 1 187 ? 1.461 28.227 25.336 1.00 81.81 187 ALA A CA 1
ATOM 1403 C C . ALA A 1 187 ? 1.940 26.916 24.694 1.00 81.81 187 ALA A C 1
ATOM 1405 O O . ALA A 1 187 ? 1.211 25.924 24.721 1.00 81.81 187 ALA A O 1
ATOM 1406 N N . ILE A 1 188 ? 3.175 26.885 24.185 1.00 82.00 188 ILE A N 1
ATOM 1407 C CA . ILE A 1 188 ? 3.818 25.682 23.642 1.00 82.00 188 ILE A CA 1
ATOM 1408 C C . ILE A 1 188 ? 3.978 24.625 24.736 1.00 82.00 188 ILE A C 1
ATOM 1410 O O . ILE A 1 188 ? 3.684 23.459 24.493 1.00 82.00 188 ILE A O 1
ATOM 1414 N N . SER A 1 189 ? 4.376 25.015 25.948 1.00 82.62 189 SER A N 1
ATOM 1415 C CA . SER A 1 189 ? 4.527 24.090 27.078 1.00 82.62 189 SER A CA 1
ATOM 1416 C C . SER A 1 189 ? 3.188 23.495 27.514 1.00 82.62 189 SER A C 1
ATOM 1418 O O . SER A 1 189 ? 3.098 22.288 27.733 1.00 82.62 189 SER A O 1
ATOM 1420 N N . ARG A 1 190 ? 2.117 24.301 27.565 1.00 86.00 190 ARG A N 1
ATOM 1421 C CA . ARG A 1 190 ? 0.751 23.809 27.827 1.00 86.00 190 ARG A CA 1
ATOM 1422 C C . ARG A 1 190 ? 0.266 22.864 26.734 1.00 86.00 190 ARG A C 1
ATOM 1424 O O . ARG A 1 190 ? -0.286 21.813 27.046 1.00 86.00 190 ARG A O 1
ATOM 1431 N N . LEU A 1 191 ? 0.497 23.209 25.467 1.00 79.19 191 LEU A N 1
ATOM 1432 C CA . LEU A 1 191 ? 0.155 22.349 24.336 1.00 79.19 191 LEU A CA 1
ATOM 1433 C C . LEU A 1 191 ? 0.937 21.031 24.394 1.00 79.19 191 LEU A C 1
ATOM 1435 O O . LEU A 1 191 ? 0.356 19.971 24.191 1.00 79.19 191 LEU A O 1
ATOM 1439 N N . HIS A 1 192 ? 2.229 21.083 24.722 1.00 77.38 192 HIS A N 1
ATOM 1440 C CA . HIS A 1 192 ? 3.064 19.900 24.885 1.00 77.38 192 HIS A CA 1
ATOM 1441 C C . HIS A 1 192 ? 2.550 19.012 26.021 1.00 77.38 192 HIS A C 1
ATOM 1443 O O . HIS A 1 192 ? 2.362 17.820 25.814 1.00 77.38 192 HIS A O 1
ATOM 1449 N N . ALA A 1 193 ? 2.254 19.581 27.192 1.00 80.44 193 ALA A N 1
ATOM 1450 C CA . ALA A 1 193 ? 1.701 18.838 28.323 1.00 80.44 193 ALA A CA 1
ATOM 1451 C C . ALA A 1 193 ? 0.351 18.184 27.983 1.00 80.44 193 ALA A C 1
ATOM 1453 O O . ALA A 1 193 ? 0.139 17.015 28.293 1.00 80.44 193 ALA A O 1
ATOM 1454 N N . MET A 1 194 ? -0.523 18.908 27.279 1.00 80.38 194 MET A N 1
ATOM 1455 C CA . MET A 1 194 ? -1.809 18.395 26.805 1.00 80.38 194 MET A CA 1
ATOM 1456 C C . MET A 1 194 ? -1.633 17.250 25.793 1.00 80.38 194 MET A C 1
ATOM 1458 O O . MET A 1 194 ? -2.316 16.234 25.864 1.00 80.38 194 MET A O 1
ATOM 1462 N N . LEU A 1 195 ? -0.699 17.373 24.848 1.00 73.25 195 LEU A N 1
ATOM 1463 C CA . LEU A 1 195 ? -0.405 16.301 23.892 1.00 73.25 195 LEU A CA 1
ATOM 1464 C C . LEU A 1 195 ? 0.187 15.066 24.583 1.00 73.25 195 LEU A C 1
ATOM 1466 O O . LEU A 1 195 ? -0.168 13.944 24.226 1.00 73.25 195 LEU A O 1
ATOM 1470 N N . GLN A 1 196 ? 1.041 15.257 25.593 1.00 72.94 196 GLN A N 1
ATOM 1471 C CA . GLN A 1 196 ? 1.585 14.159 26.395 1.00 72.94 196 GLN A CA 1
ATOM 1472 C C . GLN A 1 196 ? 0.499 13.457 27.218 1.00 72.94 196 GLN A C 1
ATOM 1474 O O . GLN A 1 196 ? 0.511 12.230 27.290 1.00 72.94 196 GLN A O 1
ATOM 1479 N N . SER A 1 197 ? -0.469 14.190 27.783 1.00 73.50 197 SER A N 1
ATOM 1480 C CA . SER A 1 197 ? -1.592 13.571 28.498 1.00 73.50 197 SER A CA 1
ATOM 1481 C C . SER A 1 197 ? -2.478 12.754 27.555 1.00 73.50 197 SER A C 1
ATOM 1483 O O . SER A 1 197 ? -2.803 11.612 27.869 1.00 73.50 197 SER A O 1
ATOM 1485 N N . TYR A 1 198 ? -2.769 13.264 26.351 1.00 68.38 198 TYR A N 1
ATOM 1486 C CA . TYR A 1 198 ? -3.476 12.485 25.328 1.00 68.38 198 TYR A CA 1
ATOM 1487 C C . TYR A 1 198 ? -2.693 11.244 24.891 1.00 68.38 198 TYR A C 1
ATOM 1489 O O . TYR A 1 198 ? -3.287 10.190 24.696 1.00 68.38 198 TYR A O 1
ATOM 1497 N N . HIS A 1 199 ? -1.368 11.329 24.749 1.00 60.84 199 HIS A N 1
ATOM 1498 C CA . HIS A 1 199 ? -0.534 10.170 24.420 1.00 60.84 199 HIS A CA 1
ATOM 1499 C C . HIS A 1 199 ? -0.525 9.117 25.533 1.00 60.84 199 HIS A C 1
ATOM 1501 O O . HIS A 1 199 ? -0.631 7.927 25.236 1.00 60.84 199 HIS A O 1
ATOM 1507 N N . ALA A 1 200 ? -0.424 9.532 26.797 1.00 60.09 200 ALA A N 1
ATOM 1508 C CA . ALA A 1 200 ? -0.418 8.626 27.943 1.00 60.09 200 ALA A CA 1
ATOM 1509 C C . ALA A 1 200 ? -1.742 7.852 28.083 1.00 60.09 200 ALA A C 1
ATOM 1511 O O . ALA A 1 200 ? -1.727 6.671 28.425 1.00 60.09 200 ALA A O 1
ATOM 1512 N N . GLU A 1 201 ? -2.870 8.490 27.765 1.00 57.28 201 GLU A N 1
ATOM 1513 C CA . GLU A 1 201 ? -4.197 7.863 27.795 1.00 57.28 201 GLU A CA 1
ATOM 1514 C C . GLU A 1 201 ? -4.510 7.059 26.521 1.00 57.28 201 GLU A C 1
ATOM 1516 O O . GLU A 1 201 ? -5.132 5.998 26.591 1.00 57.28 201 GLU A O 1
ATOM 1521 N N . ALA A 1 202 ? -4.053 7.519 25.351 1.00 47.25 202 ALA A N 1
ATOM 1522 C CA . ALA A 1 202 ? -4.366 6.889 24.070 1.00 47.25 202 ALA A CA 1
ATOM 1523 C C . ALA A 1 202 ? -3.478 5.680 23.748 1.00 47.25 202 ALA A C 1
ATOM 1525 O O . ALA A 1 202 ? -3.956 4.746 23.109 1.00 47.25 202 ALA A O 1
ATOM 1526 N N . LEU A 1 203 ? -2.209 5.649 24.175 1.00 43.66 203 LEU A N 1
ATOM 1527 C CA . LEU A 1 203 ? -1.289 4.545 23.857 1.00 43.66 203 LEU A CA 1
ATOM 1528 C C . LEU A 1 203 ? -1.791 3.173 24.358 1.00 43.66 203 LEU A C 1
ATOM 1530 O O . LEU A 1 203 ? -1.799 2.232 23.565 1.00 43.66 203 LEU A O 1
ATOM 1534 N N . PRO A 1 204 ? -2.282 3.022 25.604 1.00 45.75 204 PRO A N 1
ATOM 1535 C CA . PRO A 1 204 ? -2.825 1.748 26.083 1.00 45.75 204 PRO A CA 1
ATOM 1536 C C . PRO A 1 204 ? -4.120 1.312 25.378 1.00 45.75 204 PRO A C 1
ATOM 1538 O O . PRO A 1 204 ? -4.412 0.119 25.337 1.00 45.75 204 PRO A O 1
ATOM 1541 N N . ALA A 1 205 ? -4.895 2.260 24.839 1.00 43.78 205 ALA A N 1
ATOM 1542 C CA . ALA A 1 205 ? -6.139 1.999 24.110 1.00 43.78 205 ALA A CA 1
ATOM 1543 C C . ALA A 1 205 ? -5.918 1.774 22.603 1.00 43.78 205 ALA A C 1
ATOM 1545 O O . ALA A 1 205 ? -6.735 1.140 21.949 1.00 43.78 205 ALA A O 1
ATOM 1546 N N . PHE A 1 206 ? -4.815 2.280 22.046 1.00 36.44 206 PHE A N 1
ATOM 1547 C CA . PHE A 1 206 ? -4.457 2.124 20.635 1.00 36.44 206 PHE A CA 1
ATOM 1548 C C . PHE A 1 206 ? -3.869 0.737 20.318 1.00 36.44 206 PHE A C 1
ATOM 1550 O O . PHE A 1 206 ? -3.910 0.314 19.164 1.00 36.44 206 PHE A O 1
ATOM 1557 N N . PHE A 1 207 ? -3.325 0.046 21.329 1.00 36.22 207 PHE A N 1
ATOM 1558 C CA . PHE A 1 207 ? -2.677 -1.269 21.210 1.00 36.22 207 PHE A CA 1
ATOM 1559 C C . PHE A 1 207 ? -3.450 -2.430 21.869 1.00 36.22 207 PHE A C 1
ATOM 1561 O O . PHE A 1 207 ? -2.908 -3.531 21.976 1.00 36.22 207 PHE A O 1
ATOM 1568 N N . LYS A 1 208 ? -4.693 -2.201 22.302 1.00 33.62 208 LYS A N 1
ATOM 1569 C CA . LYS A 1 208 ? -5.672 -3.258 22.603 1.00 33.62 208 LYS A CA 1
ATOM 1570 C C . LYS A 1 208 ? -6.646 -3.385 21.440 1.00 33.62 208 LYS A C 1
ATOM 1572 O O . LYS A 1 208 ? -7.090 -4.525 21.202 1.00 33.62 208 LYS A O 1
#

Organism: NCBI:txid2364212

Secondary structure (DSSP, 8-state):
-EEEEE--SHHHHHHHHHHHHTT-SEEEEEESSHHHHHHHHHHHGGGSTT-EEEEEETTTTSGGGTT-SEEEE-SSTT-TT-TT--SS-TTS---TT-EEEE---SSSS-HHHHHHHHTT-EEE-THHHHHHHHHHHHHHHHSS---HHHHHHHHHHHHHHHTTSPPPP---------PPPHHHHHHHHHHHHHHHHHHHHHHHHH--

Sequence (208 aa):
MHALVLGAGGSARAVVYGLAQAGVQRITVANRSVERARQLLADLRPYLGAISCAAVSLPEGLAEVADAPLIVNCTSLGMTPHSDTTPWPRELALRPEQTVYDLVYNPPDTLLLQHARQQGARAIGGLGMLIWQGALAFERWTGRSAPVEVMRAAAEEQMRTRKSQPPPPKATQEVHVRLATPADADAISRLHAMLQSYHAEALPAFFK

Radius of gyration: 20.44 Å; chains: 1; bounding box: 40×52×48 Å

pLDDT: mean 89.15, std 14.83, range [33.62, 98.81]